Protein AF-0000000072463148 (afdb_homodimer)

Organism: Betta splendens (NCBI:txid158456)

Structure (mmCIF, N/CA/C/O backbone):
data_AF-0000000072463148-model_v1
#
loop_
_entity.id
_entity.type
_entity.pdbx_description
1 polymer 'Intraflagellar transport protein 22 homolog isoform X2'
#
loop_
_atom_site.group_PDB
_atom_site.id
_atom_site.type_symbol
_atom_site.label_atom_id
_atom_site.label_alt_id
_atom_site.label_comp_id
_atom_site.label_asym_id
_atom_site.label_entity_id
_atom_site.label_seq_id
_atom_site.pdbx_PDB_ins_code
_atom_site.Cartn_x
_atom_site.Cartn_y
_atom_site.Cartn_z
_atom_site.occupancy
_atom_site.B_iso_or_equiv
_atom_site.auth_seq_id
_atom_site.auth_comp_id
_atom_site.auth_asym_id
_atom_site.auth_atom_id
_atom_site.pdbx_PDB_model_num
ATOM 1 N N . MET A 1 1 ? 3.41 10.992 17.281 1 32.47 1 MET A N 1
ATOM 2 C CA . MET A 1 1 ? 4.082 9.969 16.484 1 32.47 1 MET A CA 1
ATOM 3 C C . MET A 1 1 ? 3.449 9.859 15.102 1 32.47 1 MET A C 1
ATOM 5 O O . MET A 1 1 ? 2.35 9.32 14.953 1 32.47 1 MET A O 1
ATOM 9 N N . LYS A 1 2 ? 3.641 10.969 14.273 1 44.31 2 LYS A N 1
ATOM 10 C CA . LYS A 1 2 ? 2.898 11.438 13.102 1 44.31 2 LYS A CA 1
ATOM 11 C C . LYS A 1 2 ? 3.205 10.578 11.875 1 44.31 2 LYS A C 1
ATOM 13 O O . LYS A 1 2 ? 4.363 10.461 11.469 1 44.31 2 LYS A O 1
ATOM 18 N N . ASP A 1 3 ? 2.484 9.273 11.57 1 53.44 3 ASP A N 1
ATOM 19 C CA . ASP A 1 3 ? 2.307 7.98 10.914 1 53.44 3 ASP A CA 1
ATOM 20 C C . ASP A 1 3 ? 2.139 8.148 9.406 1 53.44 3 ASP A C 1
ATOM 22 O O . ASP A 1 3 ? 1.856 9.242 8.93 1 53.44 3 ASP A O 1
ATOM 26 N N . SER A 1 4 ? 2.539 7.164 8.703 1 56.81 4 SER A N 1
ATOM 27 C CA . SER A 1 4 ? 2.238 7.059 7.281 1 56.81 4 SER A CA 1
ATOM 28 C C . SER A 1 4 ? 0.85 7.602 6.965 1 56.81 4 SER A C 1
ATOM 30 O O . SER A 1 4 ? -0.048 7.555 7.809 1 56.81 4 SER A O 1
ATOM 32 N N . SER A 1 5 ? 0.77 8.219 5.762 1 73.5 5 SER A N 1
ATOM 33 C CA . SER A 1 5 ? -0.485 8.891 5.434 1 73.5 5 SER A CA 1
ATOM 34 C C . SER A 1 5 ? -1.448 7.941 4.727 1 73.5 5 SER A C 1
ATOM 36 O O . SER A 1 5 ? -2.666 8.078 4.848 1 73.5 5 SER A O 1
ATOM 38 N N . GLY A 1 6 ? -0.907 6.863 4.102 1 87.81 6 GLY A N 1
ATOM 39 C CA . GLY A 1 6 ? -1.774 5.926 3.408 1 87.81 6 GLY A CA 1
ATOM 40 C C . GLY A 1 6 ? -1.072 4.641 3.02 1 87.81 6 GLY A C 1
ATOM 41 O O . GLY A 1 6 ? 0.118 4.648 2.703 1 87.81 6 GLY A O 1
ATOM 42 N N . VAL A 1 7 ? -1.853 3.459 3.037 1 88.94 7 VAL A N 1
ATOM 43 C CA . VAL A 1 7 ? -1.282 2.156 2.707 1 88.94 7 VAL A CA 1
ATOM 44 C C . VAL A 1 7 ? -2.229 1.397 1.779 1 88.94 7 VAL A C 1
ATOM 46 O O . VAL A 1 7 ? -3.438 1.357 2.014 1 88.94 7 VAL A O 1
ATOM 49 N N . VAL A 1 8 ? -1.618 0.86 0.758 1 91 8 VAL A N 1
ATOM 50 C CA . VAL A 1 8 ? -2.344 -0.023 -0.149 1 91 8 VAL A CA 1
ATOM 51 C C . VAL A 1 8 ? -1.702 -1.408 -0.145 1 91 8 VAL A C 1
ATOM 53 O O . VAL A 1 8 ? -0.481 -1.533 -0.264 1 91 8 VAL A O 1
ATOM 56 N N . ILE A 1 9 ? -2.51 -2.41 -0.012 1 89.38 9 ILE A N 1
ATOM 57 C CA . ILE A 1 9 ? -1.999 -3.777 -0.009 1 89.38 9 ILE A CA 1
ATOM 58 C C . ILE A 1 9 ? -2.711 -4.598 -1.083 1 89.38 9 ILE A C 1
ATOM 60 O O . ILE A 1 9 ? -3.941 -4.617 -1.143 1 89.38 9 ILE A O 1
ATOM 64 N N . ILE A 1 10 ? -1.974 -5.168 -1.937 1 89.56 10 ILE A N 1
ATOM 65 C CA . ILE A 1 10 ? -2.486 -6.102 -2.934 1 89.56 10 ILE A CA 1
ATOM 66 C C . ILE A 1 10 ? -2.217 -7.535 -2.484 1 89.56 10 ILE A C 1
ATOM 68 O O . ILE A 1 10 ? -1.095 -7.871 -2.102 1 89.56 10 ILE A O 1
ATOM 72 N N . PHE A 1 11 ? -3.264 -8.398 -2.494 1 85.44 11 PHE A N 1
ATOM 73 C CA . PHE A 1 11 ? -3.078 -9.766 -2.012 1 85.44 11 PHE A CA 1
ATOM 74 C C . PHE A 1 11 ? -3.951 -10.742 -2.791 1 85.44 11 PHE A C 1
ATOM 76 O O . PHE A 1 11 ? -4.836 -10.328 -3.543 1 85.44 11 PHE A O 1
ATOM 83 N N . ASN A 1 12 ? -3.619 -11.969 -2.66 1 82.44 12 ASN A N 1
ATOM 84 C CA . ASN A 1 12 ? -4.43 -13.047 -3.207 1 82.44 12 ASN A CA 1
ATOM 85 C C . ASN A 1 12 ? -5.316 -13.68 -2.139 1 82.44 12 ASN A C 1
ATOM 87 O O . ASN A 1 12 ? -4.82 -14.328 -1.217 1 82.44 12 ASN A O 1
ATOM 91 N N . PRO A 1 13 ? -6.637 -13.445 -2.242 1 83.44 13 PRO A N 1
ATOM 92 C CA . PRO A 1 13 ? -7.535 -13.938 -1.196 1 83.44 13 PRO A CA 1
ATOM 93 C C . PRO A 1 13 ? -7.586 -15.469 -1.132 1 83.44 13 PRO A C 1
ATOM 95 O O . PRO A 1 13 ? -8.086 -16.031 -0.157 1 83.44 13 PRO A O 1
ATOM 98 N N . ASP A 1 14 ? -7.109 -16.062 -2.127 1 79.94 14 ASP A N 1
ATOM 99 C CA . ASP A 1 14 ? -7.109 -17.516 -2.148 1 79.94 14 ASP A CA 1
ATOM 100 C C . ASP A 1 14 ? -5.898 -18.078 -1.406 1 79.94 14 ASP A C 1
ATOM 102 O O . ASP A 1 14 ? -5.773 -19.297 -1.242 1 79.94 14 ASP A O 1
ATOM 106 N N . VAL A 1 15 ? -5.031 -17.281 -0.994 1 79.94 15 VAL A N 1
ATOM 107 C CA . VAL A 1 15 ? -3.818 -17.688 -0.287 1 79.94 15 VAL A CA 1
ATOM 108 C C . VAL A 1 15 ? -3.936 -17.328 1.19 1 79.94 15 VAL A C 1
ATOM 110 O O . VAL A 1 15 ? -3.74 -16.156 1.565 1 79.94 15 VAL A O 1
ATOM 113 N N . PRO A 1 16 ? -4.164 -18.219 2.033 1 80.5 16 PRO A N 1
ATOM 114 C CA . PRO A 1 16 ? -4.406 -17.953 3.451 1 80.5 16 PRO A CA 1
ATOM 115 C C . PRO A 1 16 ? -3.252 -17.203 4.109 1 80.5 16 PRO A C 1
ATOM 117 O O . PRO A 1 16 ? -3.477 -16.391 5.016 1 80.5 16 PRO A O 1
ATOM 120 N N . SER A 1 17 ? -2.102 -17.453 3.691 1 79.31 17 SER A N 1
ATOM 121 C CA . SER A 1 17 ? -0.959 -16.75 4.281 1 79.31 17 SER A CA 1
ATOM 122 C C . SER A 1 17 ? -1.006 -15.266 3.99 1 79.31 17 SER A C 1
ATOM 124 O O . SER A 1 17 ? -0.524 -14.453 4.785 1 79.31 17 SER A O 1
ATOM 126 N N . HIS A 1 18 ? -1.509 -14.914 2.822 1 79.88 18 HIS A N 1
ATOM 127 C CA . HIS A 1 18 ? -1.656 -13.5 2.506 1 79.88 18 HIS A CA 1
ATOM 128 C C . HIS A 1 18 ? -2.623 -12.812 3.467 1 79.88 18 HIS A C 1
ATOM 130 O O . HIS A 1 18 ? -2.365 -11.703 3.93 1 79.88 18 HIS A O 1
ATOM 136 N N . LEU A 1 19 ? -3.668 -13.5 3.834 1 82.25 19 LEU A N 1
ATOM 137 C CA . LEU A 1 19 ? -4.664 -12.953 4.746 1 82.25 19 LEU A CA 1
ATOM 138 C C . LEU A 1 19 ? -4.074 -12.75 6.137 1 82.25 19 LEU A C 1
ATOM 140 O O . LEU A 1 19 ? -4.289 -11.703 6.758 1 82.25 19 LEU A O 1
ATOM 144 N N . LYS A 1 20 ? -3.359 -13.633 6.547 1 82.25 20 LYS A N 1
ATOM 145 C CA . LYS A 1 20 ? -2.713 -13.547 7.855 1 82.25 20 LYS A CA 1
ATOM 146 C C . LYS A 1 20 ? -1.713 -12.391 7.895 1 82.25 20 LYS A C 1
ATOM 148 O O . LYS A 1 20 ? -1.598 -11.695 8.906 1 82.25 20 LYS A O 1
ATOM 153 N N . GLU A 1 21 ? -1.023 -12.219 6.844 1 80.5 21 GLU A N 1
ATOM 154 C CA . GLU A 1 21 ? -0.026 -11.156 6.762 1 80.5 21 GLU A CA 1
ATOM 155 C C . GLU A 1 21 ? -0.679 -9.781 6.84 1 80.5 21 GLU A C 1
ATOM 157 O O . GLU A 1 21 ? -0.182 -8.891 7.527 1 80.5 21 GLU A O 1
ATOM 162 N N . ILE A 1 22 ? -1.768 -9.664 6.156 1 83.69 22 ILE A N 1
ATOM 163 C CA . ILE A 1 22 ? -2.486 -8.391 6.168 1 83.69 22 ILE A CA 1
ATOM 164 C C . ILE A 1 22 ? -2.963 -8.086 7.586 1 83.69 22 ILE A C 1
ATOM 166 O O . ILE A 1 22 ? -2.887 -6.938 8.039 1 83.69 22 ILE A O 1
ATOM 170 N N . GLU A 1 23 ? -3.414 -9.055 8.203 1 84.38 23 GLU A N 1
ATOM 171 C CA . GLU A 1 23 ? -3.855 -8.875 9.578 1 84.38 23 GLU A CA 1
ATOM 172 C C . GLU A 1 23 ? -2.711 -8.406 10.469 1 84.38 23 GLU A C 1
ATOM 174 O O . GLU A 1 23 ? -2.893 -7.508 11.297 1 84.38 23 GLU A O 1
ATOM 179 N N . THR A 1 24 ? -1.657 -9.062 10.305 1 79 24 THR A N 1
ATOM 180 C CA . THR A 1 24 ? -0.481 -8.719 11.094 1 79 24 THR A CA 1
ATOM 181 C C . THR A 1 24 ? -0.04 -7.285 10.812 1 79 24 THR A C 1
ATOM 183 O O . THR A 1 24 ? 0.212 -6.516 11.734 1 79 24 THR A O 1
ATOM 186 N N . TRP A 1 25 ? 0.003 -6.961 9.625 1 76.44 25 TRP A N 1
ATOM 187 C CA . TRP A 1 25 ? 0.424 -5.621 9.234 1 76.44 25 TRP A CA 1
ATOM 188 C C . TRP A 1 25 ? -0.566 -4.574 9.734 1 76.44 25 TRP A C 1
ATOM 190 O O . TRP A 1 25 ? -0.165 -3.516 10.227 1 76.44 25 TRP A O 1
ATOM 200 N N . HIS A 1 26 ? -1.77 -4.836 9.5 1 80.12 26 HIS A N 1
ATOM 201 C CA . HIS A 1 26 ? -2.789 -3.908 9.977 1 80.12 26 HIS A CA 1
ATOM 202 C C . HIS A 1 26 ? -2.682 -3.695 11.484 1 80.12 26 HIS A C 1
ATOM 204 O O . HIS A 1 26 ? -2.816 -2.568 11.969 1 80.12 26 HIS A O 1
ATOM 210 N N . SER A 1 27 ? -2.434 -4.75 12.195 1 77.56 27 SER A N 1
ATOM 211 C CA . SER A 1 27 ? -2.318 -4.668 13.648 1 77.56 27 SER A CA 1
ATOM 212 C C . SER A 1 27 ? -1.144 -3.789 14.062 1 77.56 27 SER A C 1
ATOM 214 O O . SER A 1 27 ? -1.22 -3.074 15.062 1 77.56 27 SER A O 1
ATOM 216 N N . MET A 1 28 ? -0.152 -3.912 13.414 1 70.44 28 MET A N 1
ATOM 217 C CA . MET A 1 28 ? 1.029 -3.104 13.703 1 70.44 28 MET A CA 1
ATOM 218 C C . MET A 1 28 ? 0.747 -1.623 13.469 1 70.44 28 MET A C 1
ATOM 220 O O . MET A 1 28 ? 1.228 -0.768 14.211 1 70.44 28 MET A O 1
ATOM 224 N N . PHE A 1 29 ? -0.105 -1.344 12.406 1 67.88 29 PHE A N 1
ATOM 225 C CA . PHE A 1 29 ? -0.441 0.045 12.109 1 67.88 29 PHE A CA 1
ATOM 226 C C . PHE A 1 29 ? -1.435 0.587 13.133 1 67.88 29 PHE A C 1
ATOM 228 O O . PHE A 1 29 ? -1.342 1.746 13.539 1 67.88 29 PHE A O 1
ATOM 235 N N . ILE A 1 30 ? -2.496 -0.145 13.43 1 66.19 30 ILE A N 1
ATOM 236 C CA . ILE A 1 30 ? -3.51 0.273 14.398 1 66.19 30 ILE A CA 1
ATOM 237 C C . ILE A 1 30 ? -2.854 0.544 15.75 1 66.19 30 ILE A C 1
ATOM 239 O O . ILE A 1 30 ? -3.189 1.52 16.422 1 66.19 30 ILE A O 1
ATOM 243 N N . SER A 1 31 ? -2.088 -0.375 16.031 1 59.53 31 SER A N 1
ATOM 244 C CA . SER A 1 31 ? -1.457 -0.222 17.328 1 59.53 31 SER A CA 1
ATOM 245 C C . SER A 1 31 ? -0.681 1.088 17.422 1 59.53 31 SER A C 1
ATOM 247 O O . SER A 1 31 ? -0.592 1.691 18.484 1 59.53 31 SER A O 1
ATOM 249 N N . SER A 1 32 ? -0.211 1.491 16.359 1 57.09 32 SER A N 1
ATOM 250 C CA . SER A 1 32 ? 0.543 2.74 16.391 1 57.09 32 SER A CA 1
ATOM 251 C C . SER A 1 32 ? -0.376 3.945 16.234 1 57.09 32 SER A C 1
ATOM 253 O O . SER A 1 32 ? 0.062 5.09 16.359 1 57.09 32 SER A O 1
ATOM 255 N N . GLN A 1 33 ? -1.778 3.691 16.391 1 54.44 33 GLN A N 1
ATOM 256 C CA . GLN A 1 33 ? -2.811 4.723 16.391 1 54.44 33 GLN A CA 1
ATOM 257 C C . GLN A 1 33 ? -2.602 5.703 15.234 1 54.44 33 GLN A C 1
ATOM 259 O O . GLN A 1 33 ? -3.062 6.844 15.289 1 54.44 33 GLN A O 1
ATOM 264 N N . SER A 1 34 ? -1.976 5.227 14.062 1 64.19 34 SER A N 1
ATOM 265 C CA . SER A 1 34 ? -1.51 6.258 13.141 1 64.19 34 SER A CA 1
ATOM 266 C C . SER A 1 34 ? -2.445 6.398 11.945 1 64.19 34 SER A C 1
ATOM 268 O O . SER A 1 34 ? -2.744 7.512 11.516 1 64.19 34 SER A O 1
ATOM 270 N N . LEU A 1 35 ? -3.164 5.355 11.469 1 76.44 35 LEU A N 1
ATOM 271 C CA . LEU A 1 35 ? -3.912 5.477 10.219 1 76.44 35 LEU A CA 1
ATOM 272 C C . LEU A 1 35 ? -5.395 5.199 10.445 1 76.44 35 LEU A C 1
ATOM 274 O O . LEU A 1 35 ? -5.754 4.312 11.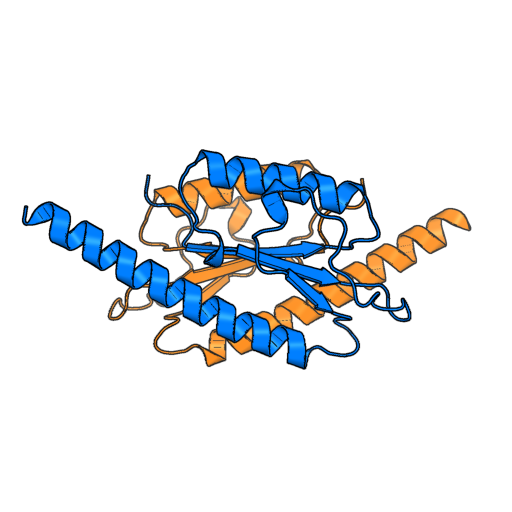227 1 76.44 35 LEU A O 1
ATOM 278 N N . GLN A 1 36 ? -6.203 6.055 9.953 1 83.19 36 GLN A N 1
ATOM 279 C CA . GLN A 1 36 ? -7.645 5.828 9.938 1 83.19 36 GLN A CA 1
ATOM 280 C C . GLN A 1 36 ? -8.023 4.773 8.898 1 83.19 36 GLN A C 1
ATOM 282 O O . GLN A 1 36 ? -7.207 4.414 8.047 1 83.19 36 GLN A O 1
ATOM 287 N N . ASP A 1 37 ? -9.258 4.207 9.016 1 85.62 37 ASP A N 1
ATOM 288 C CA . ASP A 1 37 ? -9.742 3.16 8.117 1 85.62 37 ASP A CA 1
ATOM 289 C C . ASP A 1 37 ? -9.641 3.602 6.66 1 85.62 37 ASP A C 1
ATOM 291 O O . ASP A 1 37 ? -9.344 2.791 5.777 1 85.62 37 ASP A O 1
ATOM 295 N N . ASN A 1 38 ? -9.883 4.883 6.453 1 87.81 38 ASN A N 1
ATOM 296 C CA . ASN A 1 38 ? -9.906 5.371 5.078 1 87.81 38 ASN A CA 1
ATOM 297 C C . ASN A 1 38 ? -8.492 5.637 4.562 1 87.81 38 ASN A C 1
ATOM 299 O O . ASN A 1 38 ? -8.32 6.082 3.426 1 87.81 38 ASN A O 1
ATOM 303 N N . GLN A 1 39 ? -7.594 5.402 5.344 1 88.56 39 GLN A N 1
ATOM 304 C CA . GLN A 1 39 ? -6.207 5.566 4.934 1 88.56 39 GLN A CA 1
ATOM 305 C C . GLN A 1 39 ? -5.602 4.238 4.488 1 88.56 39 GLN A C 1
ATOM 307 O O . GLN A 1 39 ? -4.449 4.191 4.043 1 88.56 39 GLN A O 1
ATOM 312 N N . TYR A 1 40 ? -6.426 3.209 4.535 1 89.12 40 TYR A N 1
ATOM 313 C CA . TYR A 1 40 ? -6.059 1.899 4.004 1 89.12 40 TYR A CA 1
ATOM 314 C C . TYR A 1 40 ? -6.852 1.578 2.746 1 89.12 40 TYR A C 1
ATOM 316 O O . TYR A 1 40 ? -7.988 2.037 2.586 1 89.12 40 TYR A O 1
ATOM 324 N N . LEU A 1 41 ? -6.211 0.751 1.848 1 92.5 41 LEU A N 1
ATOM 325 C CA . LEU A 1 41 ? -6.91 0.166 0.709 1 92.5 41 LEU A CA 1
ATOM 326 C C . LEU A 1 41 ? -6.406 -1.247 0.432 1 92.5 41 LEU A C 1
ATOM 328 O O . LEU A 1 41 ? -5.219 -1.45 0.179 1 92.5 41 LEU A O 1
ATOM 332 N N . LEU A 1 42 ? -7.352 -2.207 0.527 1 92.06 42 LEU A N 1
ATOM 333 C CA . LEU A 1 42 ? -7.016 -3.594 0.221 1 92.06 42 LEU A CA 1
ATOM 334 C C . LEU A 1 42 ? -7.484 -3.971 -1.18 1 92.06 42 LEU A C 1
ATOM 336 O O . LEU A 1 42 ? -8.656 -3.773 -1.52 1 92.06 42 LEU A O 1
ATOM 340 N N . ILE A 1 43 ? -6.582 -4.465 -1.947 1 90.81 43 ILE A N 1
ATOM 341 C CA . ILE A 1 43 ? -6.902 -4.91 -3.299 1 90.81 43 ILE A CA 1
ATOM 342 C C . ILE A 1 43 ? -6.742 -6.426 -3.395 1 90.81 43 ILE A C 1
ATOM 344 O O . ILE A 1 43 ? -5.621 -6.941 -3.363 1 90.81 43 ILE A O 1
ATOM 348 N N . ALA A 1 44 ? -7.871 -7.086 -3.5 1 88.69 44 ALA A N 1
ATOM 349 C CA . ALA A 1 44 ? -7.867 -8.539 -3.639 1 88.69 44 ALA A CA 1
ATOM 350 C C . ALA A 1 44 ? -7.773 -8.953 -5.105 1 88.69 44 ALA A C 1
ATOM 352 O O . ALA A 1 44 ? -8.719 -8.766 -5.871 1 88.69 44 ALA A O 1
ATOM 353 N N . HIS A 1 45 ? -6.676 -9.391 -5.445 1 82.5 45 HIS A N 1
ATOM 354 C CA . HIS A 1 45 ? -6.453 -9.82 -6.824 1 82.5 45 HIS A CA 1
ATOM 355 C C . HIS A 1 45 ? -6.652 -11.328 -6.969 1 82.5 45 HIS A C 1
ATOM 357 O O . HIS A 1 45 ? -5.965 -12.109 -6.312 1 82.5 45 HIS A O 1
ATOM 363 N N . HIS A 1 46 ? -7.512 -11.703 -7.848 1 75 46 HIS A N 1
ATOM 364 C CA . HIS A 1 46 ? -7.824 -13.102 -8.148 1 75 46 HIS A CA 1
ATOM 365 C C . HIS A 1 46 ? -7.086 -13.578 -9.391 1 75 46 HIS A C 1
ATOM 367 O O . HIS A 1 46 ? -6.766 -12.773 -10.273 1 75 46 HIS A O 1
ATOM 373 N N . LYS A 1 47 ? -6.777 -14.898 -9.398 1 69.06 47 LYS A N 1
ATOM 374 C CA . LYS A 1 47 ? -6.199 -15.5 -10.602 1 69.06 47 LYS A CA 1
ATOM 375 C C . LYS A 1 47 ? -7.078 -15.25 -11.82 1 69.06 47 LYS A C 1
ATOM 377 O O . LYS A 1 47 ? -8.305 -15.188 -11.711 1 69.06 47 LYS A O 1
ATOM 382 N N . PRO A 1 48 ? -6.211 -15 -12.828 1 62.75 48 PRO A N 1
ATOM 383 C CA . PRO A 1 48 ? -7.004 -14.898 -14.055 1 62.75 48 PRO A CA 1
ATOM 384 C C . PRO A 1 48 ? -7.934 -16.094 -14.258 1 62.75 48 PRO A C 1
ATOM 386 O O . PRO A 1 48 ? -7.52 -17.234 -14.055 1 62.75 48 PRO A O 1
ATOM 389 N N . GLY A 1 49 ? -9.164 -15.758 -14.547 1 62.34 49 GLY A N 1
ATOM 390 C CA . GLY A 1 49 ? -10.102 -16.844 -14.773 1 62.34 49 GLY A CA 1
ATOM 391 C C . GLY A 1 49 ? -10.867 -17.25 -13.523 1 62.34 49 GLY A C 1
ATOM 392 O O . GLY A 1 49 ? -11.82 -18.031 -13.594 1 62.34 49 GLY A O 1
ATOM 393 N N . SER A 1 50 ? -10.188 -16.875 -12.453 1 62.66 50 SER A N 1
ATOM 394 C CA . SER A 1 50 ? -10.93 -17.188 -11.234 1 62.66 50 SER A CA 1
ATOM 395 C C . SER A 1 50 ? -12.156 -16.297 -11.086 1 62.66 50 SER A C 1
ATOM 397 O O . SER A 1 50 ? -12.18 -15.172 -11.586 1 62.66 50 SER A O 1
ATOM 399 N N . GLU A 1 51 ? -13.203 -16.938 -10.797 1 57.84 51 GLU A N 1
ATOM 400 C CA . GLU A 1 51 ? -14.43 -16.188 -10.586 1 57.84 51 GLU A CA 1
ATOM 401 C C . GLU A 1 51 ? -14.289 -15.227 -9.406 1 57.84 51 GLU A C 1
ATOM 403 O O . GLU A 1 51 ? -13.812 -15.617 -8.336 1 57.84 51 GLU A O 1
ATOM 408 N N . VAL A 1 52 ? -14.195 -13.984 -9.773 1 60.28 52 VAL A N 1
ATOM 409 C CA . VAL A 1 52 ? -14.305 -13.031 -8.68 1 60.28 52 VAL A CA 1
ATOM 410 C C . VAL A 1 52 ? -15.594 -13.281 -7.902 1 60.28 52 VAL A C 1
ATOM 412 O O . VAL A 1 52 ? -16.672 -13.344 -8.492 1 60.28 52 VAL A O 1
ATOM 415 N N . GLU A 1 53 ? -15.43 -13.945 -6.879 1 60.12 53 GLU A N 1
ATOM 416 C CA . GLU A 1 53 ? -16.641 -14.188 -6.098 1 60.12 53 GLU A CA 1
ATOM 417 C C . GLU A 1 53 ? -17.234 -12.883 -5.582 1 60.12 53 GLU A C 1
ATOM 419 O O . GLU A 1 53 ? -16.5 -11.945 -5.254 1 60.12 53 GLU A O 1
ATOM 424 N N . ASP A 1 54 ? -18.406 -12.516 -5.922 1 62.72 54 ASP A N 1
ATOM 425 C CA . ASP A 1 54 ? -19.172 -11.32 -5.566 1 62.72 54 ASP A CA 1
ATOM 426 C C . ASP A 1 54 ? -19 -10.977 -4.09 1 62.72 54 ASP A C 1
ATOM 428 O O . ASP A 1 54 ? -19.297 -9.859 -3.67 1 62.72 54 ASP A O 1
ATOM 432 N N . GLY A 1 55 ? -18.141 -11.75 -3.447 1 66.31 55 GLY A N 1
ATOM 433 C CA . GLY A 1 55 ? -18.109 -11.445 -2.025 1 66.31 55 GLY A CA 1
ATOM 434 C C . GLY A 1 55 ? -16.766 -10.945 -1.55 1 66.31 55 GLY A C 1
ATOM 435 O O . GLY A 1 55 ? -15.781 -10.992 -2.293 1 66.31 55 GLY A O 1
ATOM 436 N N . ARG A 1 56 ? -16.891 -10.203 -0.463 1 75.88 56 ARG A N 1
ATOM 437 C CA . ARG A 1 56 ? -15.695 -9.727 0.23 1 75.88 56 ARG A CA 1
ATOM 438 C C . ARG A 1 56 ? -14.789 -10.891 0.618 1 75.88 56 ARG A C 1
ATOM 440 O O . ARG A 1 56 ? -15.266 -11.977 0.933 1 75.88 56 ARG A O 1
ATOM 447 N N . PRO A 1 57 ? -13.547 -10.766 0.345 1 80.31 57 PRO A N 1
ATOM 448 C CA . PRO A 1 57 ? -12.602 -11.781 0.814 1 80.31 57 PRO A CA 1
ATOM 449 C C . PRO A 1 57 ? -12.758 -12.094 2.303 1 80.31 57 PRO A C 1
ATOM 451 O O . PRO A 1 57 ? -13.289 -11.266 3.053 1 80.31 57 PRO A O 1
ATOM 454 N N . PRO A 1 58 ? -12.508 -13.25 2.602 1 80.75 58 PRO A N 1
ATOM 455 C CA . PRO A 1 58 ? -12.625 -13.648 4.004 1 80.75 58 PRO A CA 1
ATOM 456 C C . PRO A 1 58 ? -11.609 -12.961 4.906 1 80.75 58 PRO A C 1
ATOM 458 O O . PRO A 1 58 ? -10.688 -13.609 5.41 1 80.75 58 PRO A O 1
ATOM 461 N N . LEU A 1 59 ? -11.789 -11.781 5.176 1 82.62 59 LEU A N 1
ATOM 462 C CA . LEU A 1 59 ? -10.891 -11.016 6.027 1 82.62 59 LEU A CA 1
ATOM 463 C C . LEU A 1 59 ? -11.297 -11.133 7.492 1 82.62 59 LEU A C 1
ATOM 465 O O . LEU A 1 59 ? -12.461 -11.398 7.797 1 82.62 59 LEU A O 1
ATOM 469 N N . ALA A 1 60 ? -10.289 -11.039 8.328 1 86.31 60 ALA A N 1
ATOM 470 C CA . ALA A 1 60 ? -10.578 -10.977 9.758 1 86.31 60 ALA A CA 1
ATOM 471 C C . ALA A 1 60 ? -11.555 -9.852 10.07 1 86.31 60 ALA A C 1
ATOM 473 O O . ALA A 1 60 ? -11.617 -8.859 9.344 1 86.31 60 ALA A O 1
ATOM 474 N N . SER A 1 61 ? -12.227 -9.977 11.164 1 84 61 SER A N 1
ATOM 475 C CA . SER A 1 61 ? -13.297 -9.07 11.539 1 84 61 SER A CA 1
ATOM 476 C C . SER A 1 61 ? -12.797 -7.633 11.641 1 84 61 SER A C 1
ATOM 478 O O . SER A 1 61 ? -13.469 -6.699 11.188 1 84 61 SER A O 1
ATOM 480 N N . HIS A 1 62 ? -11.586 -7.484 12.133 1 82.38 62 HIS A N 1
ATOM 481 C CA . HIS A 1 62 ? -11.062 -6.141 12.359 1 82.38 62 HIS A CA 1
ATOM 482 C C . HIS A 1 62 ? -10.656 -5.48 11.047 1 82.38 62 HIS A C 1
ATOM 484 O O . HIS A 1 62 ? -10.492 -4.262 10.984 1 82.38 62 HIS A O 1
ATOM 490 N N . LEU A 1 63 ? -10.562 -6.293 9.953 1 87.56 63 LEU A N 1
ATOM 491 C CA . LEU A 1 63 ? -10.211 -5.766 8.641 1 87.56 63 LEU A CA 1
ATOM 492 C C . LEU A 1 63 ? -11.461 -5.496 7.812 1 87.56 63 LEU A C 1
ATOM 494 O O . LEU A 1 63 ? -11.383 -4.898 6.738 1 87.56 63 LEU A O 1
ATOM 498 N N . SER A 1 64 ? -12.516 -5.926 8.367 1 85.94 64 SER A N 1
ATOM 499 C CA . SER A 1 64 ? -13.758 -5.855 7.605 1 85.94 64 SER A CA 1
ATOM 500 C C . SER A 1 64 ? -14.188 -4.41 7.371 1 85.94 64 SER A C 1
ATOM 502 O O . SER A 1 64 ? -15 -4.137 6.488 1 85.94 64 SER A O 1
ATOM 504 N N . ARG A 1 65 ? -13.68 -3.504 8.164 1 87.12 65 ARG A N 1
ATOM 505 C CA . ARG A 1 65 ? -14.078 -2.105 8.047 1 87.12 65 ARG A CA 1
ATOM 506 C C . ARG A 1 65 ? -13.211 -1.378 7.02 1 87.12 65 ARG A C 1
ATOM 508 O O . ARG A 1 65 ? -13.516 -0.25 6.629 1 87.12 65 ARG A O 1
ATOM 515 N N . LEU A 1 66 ? -12.203 -1.996 6.531 1 90.12 66 LEU A N 1
ATOM 516 C CA . LEU A 1 66 ? -11.289 -1.356 5.594 1 90.12 66 LEU A CA 1
ATOM 517 C C . LEU A 1 66 ? -11.828 -1.427 4.168 1 90.12 66 LEU A C 1
ATOM 519 O O . LEU A 1 66 ? -12.516 -2.389 3.807 1 90.12 66 LEU A O 1
ATOM 523 N N . PRO A 1 67 ? -11.578 -0.387 3.436 1 92.12 67 PRO A N 1
ATOM 524 C CA . PRO A 1 67 ? -11.953 -0.455 2.021 1 92.12 67 PRO A CA 1
ATOM 525 C C . PRO A 1 67 ? -11.273 -1.604 1.283 1 92.12 67 PRO A C 1
ATOM 527 O O . PRO A 1 67 ? -10.055 -1.762 1.37 1 92.12 67 PRO A O 1
ATOM 530 N N . VAL A 1 68 ? -12.086 -2.406 0.589 1 90.44 68 VAL A N 1
ATOM 531 C CA . VAL A 1 68 ? -11.562 -3.553 -0.152 1 90.44 68 VAL A CA 1
ATOM 532 C C . VAL A 1 68 ? -12.117 -3.541 -1.575 1 90.44 68 VAL A C 1
ATOM 534 O O . VAL A 1 68 ? -13.305 -3.273 -1.785 1 90.44 68 VAL A O 1
ATOM 537 N N . ILE A 1 69 ? -11.234 -3.688 -2.422 1 89 69 ILE A N 1
ATOM 538 C CA . ILE A 1 69 ? -11.641 -3.84 -3.814 1 89 69 ILE A CA 1
ATOM 539 C C . ILE A 1 69 ? -11.258 -5.23 -4.316 1 89 69 ILE A C 1
ATOM 541 O O . ILE A 1 69 ? -10.133 -5.684 -4.105 1 89 69 ILE A O 1
ATOM 545 N N . GLN A 1 70 ? -12.281 -5.965 -4.824 1 83.75 70 GLN A N 1
ATOM 546 C CA . GLN A 1 70 ? -12.023 -7.25 -5.461 1 83.75 70 GLN A CA 1
ATOM 547 C C . GLN A 1 70 ? -11.828 -7.086 -6.965 1 83.75 70 GLN A C 1
ATOM 549 O O . GLN A 1 70 ? -12.688 -6.531 -7.652 1 83.75 70 GLN A O 1
ATOM 554 N N . SER A 1 71 ? -10.695 -7.391 -7.449 1 74.38 71 SER A N 1
ATOM 555 C CA . SER A 1 71 ? -10.484 -7.133 -8.867 1 74.38 71 SER A CA 1
ATOM 556 C C . SER A 1 71 ? -9.539 -8.156 -9.484 1 74.38 71 SER A C 1
ATOM 558 O O . SER A 1 71 ? -8.703 -8.742 -8.781 1 74.38 71 SER A O 1
ATOM 560 N N . ASN A 1 72 ? -9.992 -8.555 -10.727 1 75 72 ASN A N 1
ATOM 561 C CA . ASN A 1 72 ? -8.992 -9.18 -11.586 1 75 72 ASN A CA 1
ATOM 562 C C . ASN A 1 72 ? -8.156 -8.141 -12.32 1 75 72 ASN A C 1
ATOM 564 O O . ASN A 1 72 ? -8.617 -7.547 -13.297 1 75 72 ASN A O 1
ATOM 568 N N . LEU A 1 73 ? -7.039 -7.926 -11.758 1 73.06 73 LEU A N 1
ATOM 569 C CA . LEU A 1 73 ? -6.184 -6.848 -12.242 1 73.06 73 LEU A CA 1
ATOM 570 C C . LEU A 1 73 ? -5.902 -7.008 -13.734 1 73.06 73 LEU A C 1
ATOM 572 O O . LEU A 1 73 ? -5.656 -6.023 -14.43 1 73.06 73 LEU A O 1
ATOM 576 N N . GLU A 1 74 ? -6.043 -8.164 -14.172 1 73.5 74 GLU A N 1
ATOM 577 C CA . GLU A 1 74 ? -5.773 -8.406 -15.586 1 73.5 74 GLU A CA 1
ATOM 578 C C . GLU A 1 74 ? -6.969 -8.016 -16.453 1 73.5 74 GLU A C 1
ATOM 580 O O . GLU A 1 74 ? -6.801 -7.613 -17.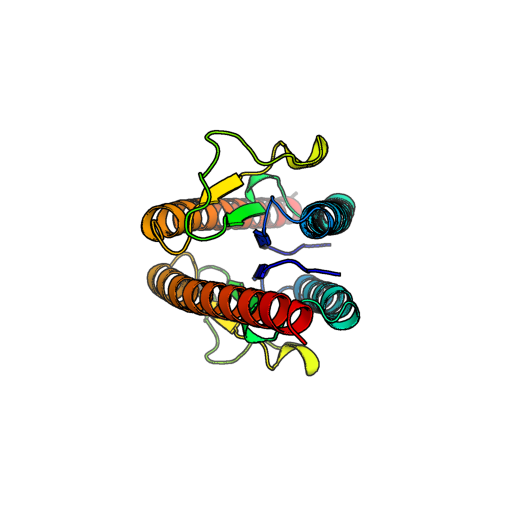609 1 73.5 74 GLU A O 1
ATOM 585 N N . GLU A 1 75 ? -8.062 -8.102 -15.844 1 72.56 75 GLU A N 1
ATOM 586 C CA . GLU A 1 75 ? -9.266 -7.93 -16.656 1 72.56 75 GLU A CA 1
ATOM 587 C C . GLU A 1 75 ? -9.875 -6.543 -16.453 1 72.56 75 GLU A C 1
ATOM 589 O O . GLU A 1 75 ? -10.469 -5.98 -17.375 1 72.56 75 GLU A O 1
ATOM 594 N N . GLU A 1 76 ? -9.812 -6.051 -15.273 1 73.06 76 GLU A N 1
ATOM 595 C CA . GLU A 1 76 ? -10.5 -4.797 -14.984 1 73.06 76 GLU A CA 1
ATOM 596 C C . GLU A 1 76 ? -9.602 -3.832 -14.219 1 73.06 76 GLU A C 1
ATOM 598 O O . GLU A 1 76 ? -9.938 -3.398 -13.117 1 73.06 76 GLU A O 1
ATOM 603 N N . PRO A 1 77 ? -8.633 -3.35 -14.914 1 74.44 77 PRO A N 1
ATOM 604 C CA . PRO A 1 77 ? -7.676 -2.465 -14.242 1 74.44 77 PRO A CA 1
ATOM 605 C C . PRO A 1 77 ? -8.258 -1.084 -13.945 1 74.44 77 PRO A C 1
ATOM 607 O O . PRO A 1 77 ? -7.816 -0.412 -13.016 1 74.44 77 PRO A O 1
ATOM 610 N N . GLU A 1 78 ? -9.328 -0.764 -14.789 1 79.62 78 GLU A N 1
ATOM 611 C CA . GLU A 1 78 ? -9.898 0.57 -14.633 1 79.62 78 GLU A CA 1
ATOM 612 C C . GLU A 1 78 ? -10.586 0.716 -13.281 1 79.62 78 GLU A C 1
A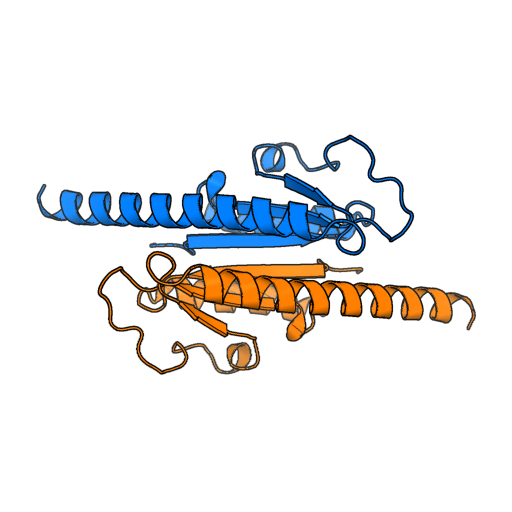TOM 614 O O . GLU A 1 78 ? -10.531 1.781 -12.664 1 79.62 78 GLU A O 1
ATOM 619 N N . ASP A 1 79 ? -11.273 -0.344 -12.898 1 84.88 79 ASP A N 1
ATOM 620 C CA . ASP A 1 79 ? -11.961 -0.309 -11.609 1 84.88 79 ASP A CA 1
ATOM 621 C C . ASP A 1 79 ? -10.961 -0.112 -10.469 1 84.88 79 ASP A C 1
ATOM 623 O O . ASP A 1 79 ? -11.227 0.642 -9.531 1 84.88 79 ASP A O 1
ATOM 627 N N . VAL A 1 80 ? -9.883 -0.658 -10.609 1 87.81 80 VAL A N 1
ATOM 628 C CA . VAL A 1 80 ? -8.844 -0.559 -9.586 1 87.81 80 VAL A CA 1
ATOM 629 C C . VAL A 1 80 ? -8.234 0.842 -9.602 1 87.81 80 VAL A C 1
ATOM 631 O O . VAL A 1 80 ? -7.984 1.427 -8.547 1 87.81 80 VAL A O 1
ATOM 634 N N . ARG A 1 81 ? -8.102 1.343 -10.82 1 85.31 81 ARG A N 1
ATOM 635 C CA . ARG A 1 81 ? -7.57 2.695 -10.953 1 85.31 81 ARG A CA 1
ATOM 636 C C . ARG A 1 81 ? -8.5 3.715 -10.305 1 85.31 81 ARG A C 1
ATOM 638 O O . ARG A 1 81 ? -8.047 4.621 -9.609 1 85.31 81 ARG A O 1
ATOM 645 N N . ARG A 1 82 ? -9.734 3.561 -10.539 1 87.81 82 ARG A N 1
ATOM 646 C CA . ARG A 1 82 ? -10.719 4.48 -9.984 1 87.81 82 ARG A CA 1
ATOM 647 C C . ARG A 1 82 ? -10.758 4.402 -8.461 1 87.81 82 ARG A C 1
ATOM 649 O O . ARG A 1 82 ? -10.836 5.426 -7.785 1 87.81 82 ARG A O 1
ATOM 656 N N . ALA A 1 83 ? -10.781 3.229 -7.965 1 89.81 83 ALA A N 1
ATOM 657 C CA . ALA A 1 83 ? -10.781 3.031 -6.52 1 89.81 83 ALA A CA 1
ATOM 658 C C . ALA A 1 83 ? -9.539 3.658 -5.883 1 89.81 83 ALA A C 1
ATOM 660 O O . ALA A 1 83 ? -9.617 4.238 -4.797 1 89.81 83 ALA A O 1
ATOM 661 N N . PHE A 1 84 ? -8.508 3.566 -6.617 1 90.69 84 PHE A N 1
ATOM 662 C CA . PHE A 1 84 ? -7.262 4.137 -6.105 1 90.69 84 PHE A CA 1
ATOM 663 C C . PHE A 1 84 ? -7.336 5.656 -6.074 1 90.69 84 PHE A C 1
ATOM 665 O O . PHE A 1 84 ? -6.898 6.285 -5.109 1 90.69 84 PHE A O 1
ATOM 672 N N . CYS A 1 85 ? -7.891 6.23 -7.07 1 89 85 CYS A N 1
ATOM 673 C CA . CYS A 1 85 ? -8.039 7.684 -7.113 1 89 85 CYS A CA 1
ATOM 674 C C . CYS A 1 85 ? -8.898 8.18 -5.953 1 89 85 CYS A C 1
ATOM 676 O O . CYS A 1 85 ? -8.578 9.188 -5.324 1 89 85 CYS A O 1
ATOM 678 N N . ARG A 1 86 ? -9.938 7.477 -5.809 1 92.19 86 ARG A N 1
ATOM 679 C CA . ARG A 1 86 ? -10.797 7.82 -4.688 1 92.19 86 ARG A CA 1
ATOM 680 C C . ARG A 1 86 ? -10.047 7.707 -3.363 1 92.19 86 ARG A C 1
ATOM 682 O O . ARG A 1 86 ? -10.141 8.594 -2.512 1 92.19 86 ARG A O 1
ATOM 689 N N . TYR A 1 87 ? -9.367 6.648 -3.236 1 92.25 87 TYR A N 1
ATOM 690 C CA . TYR A 1 87 ? -8.562 6.414 -2.041 1 92.25 87 TYR A CA 1
ATOM 691 C C . TYR A 1 87 ? -7.551 7.531 -1.836 1 92.25 87 TYR A C 1
ATOM 693 O O . TYR A 1 87 ? -7.387 8.031 -0.721 1 92.25 87 TYR A O 1
ATOM 701 N N . LEU A 1 88 ? -6.891 7.922 -2.902 1 90 88 LEU A N 1
ATOM 702 C CA . LEU A 1 88 ? -5.91 9 -2.82 1 90 88 LEU A CA 1
ATOM 703 C C . LEU A 1 88 ? -6.566 10.289 -2.328 1 90 88 LEU A C 1
ATOM 705 O O . LEU A 1 88 ? -5.996 11 -1.498 1 90 88 LEU A O 1
ATOM 709 N N . GLY A 1 89 ? -7.691 10.531 -2.881 1 88.56 89 GLY A N 1
ATOM 710 C CA . GLY A 1 89 ? -8.438 11.695 -2.428 1 88.56 89 GLY A CA 1
ATOM 711 C C . GLY A 1 89 ? -8.719 11.68 -0.937 1 88.56 89 GLY A C 1
ATOM 712 O O . GLY A 1 89 ? -8.562 12.703 -0.262 1 88.56 89 GLY A O 1
ATOM 713 N N . ASN A 1 90 ? -9.094 10.555 -0.467 1 90.12 90 ASN A N 1
ATOM 714 C CA . ASN A 1 90 ? -9.359 10.414 0.96 1 90.12 90 ASN A CA 1
ATOM 715 C C . ASN A 1 90 ? -8.102 10.656 1.79 1 90.12 90 ASN A C 1
ATOM 717 O O . ASN A 1 90 ? -8.156 11.32 2.824 1 90.12 90 ASN A O 1
ATOM 721 N N . VAL A 1 91 ? -7.086 10.133 1.357 1 89.19 91 VAL A N 1
ATOM 722 C CA . VAL A 1 91 ? -5.82 10.25 2.076 1 89.19 91 VAL A CA 1
ATOM 723 C C . VAL A 1 91 ? -5.387 11.711 2.123 1 89.19 91 VAL A C 1
ATOM 725 O O . VAL A 1 91 ? -4.996 12.219 3.18 1 89.19 91 VAL A O 1
ATOM 728 N N . VAL A 1 92 ? -5.504 12.32 1.049 1 86.56 92 VAL A N 1
ATOM 729 C CA . VAL A 1 92 ? -5.117 13.727 0.972 1 86.56 92 VAL A CA 1
ATOM 730 C C . VAL A 1 92 ? -5.984 14.555 1.914 1 86.56 92 VAL A C 1
ATOM 732 O O . VAL A 1 92 ? -5.484 15.438 2.621 1 86.56 92 VAL A O 1
ATOM 735 N N . ASN A 1 93 ? -7.203 14.281 1.872 1 88 93 ASN A N 1
ATOM 736 C CA . ASN A 1 93 ? -8.125 14.992 2.756 1 88 93 ASN A CA 1
ATOM 737 C C . ASN A 1 93 ? -7.785 14.75 4.223 1 88 93 ASN A C 1
ATOM 739 O O . ASN A 1 93 ? -7.77 15.695 5.02 1 88 93 ASN A O 1
ATOM 743 N N . THR A 1 94 ? -7.547 13.57 4.531 1 86.31 94 THR A N 1
ATOM 744 C CA . THR A 1 94 ? -7.207 13.219 5.902 1 86.31 94 THR A CA 1
ATOM 745 C C . THR A 1 94 ? -5.91 13.898 6.332 1 86.31 94 THR A C 1
ATOM 747 O O . THR A 1 94 ? -5.805 14.398 7.453 1 86.31 94 THR A O 1
ATOM 750 N N . MET A 1 95 ? -4.969 13.914 5.496 1 81.56 95 MET A N 1
ATOM 751 C CA . MET A 1 95 ? -3.695 14.57 5.789 1 81.56 95 MET A CA 1
ATOM 752 C C . MET A 1 95 ? -3.896 16.062 6.031 1 81.56 95 MET A C 1
ATOM 754 O O . MET A 1 95 ? -3.281 16.641 6.93 1 81.56 95 MET A O 1
ATOM 758 N N . SER A 1 96 ? -4.676 16.625 5.191 1 83.44 96 SER A N 1
ATOM 759 C CA . SER A 1 96 ? -4.984 18.047 5.355 1 83.44 96 SER A CA 1
ATOM 760 C C . SER A 1 96 ? -5.656 18.312 6.699 1 83.44 96 SER A C 1
ATOM 762 O O . SER A 1 96 ? -5.328 19.281 7.383 1 83.44 96 SER A O 1
ATOM 764 N N . GLU A 1 97 ? -6.57 17.469 7.008 1 84.38 97 GLU A N 1
ATOM 765 C CA . GLU A 1 97 ? -7.273 17.609 8.281 1 84.38 97 GLU A CA 1
ATOM 766 C C . GLU A 1 97 ? -6.312 17.453 9.461 1 84.38 97 GLU A C 1
ATOM 768 O O . GLU A 1 97 ? -6.414 18.188 10.445 1 84.38 97 GLU A O 1
ATOM 773 N N . ASN A 1 98 ? -5.484 16.484 9.359 1 79.81 98 ASN A N 1
ATOM 774 C CA . ASN A 1 98 ? -4.496 16.266 10.406 1 79.81 98 ASN A CA 1
ATOM 775 C C . ASN A 1 98 ? -3.588 17.484 10.586 1 79.81 98 ASN A C 1
ATOM 777 O O . ASN A 1 98 ? -3.262 17.859 11.711 1 79.81 98 ASN A O 1
ATOM 781 N N . ARG A 1 99 ? -3.168 18 9.531 1 78.31 99 ARG A N 1
ATOM 782 C CA . ARG A 1 99 ? -2.328 19.188 9.578 1 78.31 99 ARG A CA 1
ATOM 783 C C . ARG A 1 99 ? -3.064 20.344 10.242 1 78.31 99 ARG A C 1
ATOM 785 O O . ARG A 1 99 ? -2.488 21.062 11.062 1 78.31 99 ARG A O 1
ATOM 792 N N . GLU A 1 100 ? -4.238 20.578 9.781 1 82.88 100 GLU A N 1
ATOM 793 C CA . GLU A 1 100 ? -5.047 21.656 10.359 1 82.88 100 GLU A CA 1
ATOM 794 C C . GLU A 1 100 ? -5.207 21.469 11.867 1 82.88 100 GLU A C 1
ATOM 796 O O . GLU A 1 100 ? -5.102 22.438 12.625 1 82.88 100 GLU A O 1
ATOM 801 N N . ARG A 1 101 ? -5.43 20.328 12.328 1 81.88 101 ARG A N 1
ATOM 802 C CA . ARG A 1 101 ? -5.586 20.047 13.75 1 81.88 101 ARG A CA 1
ATOM 803 C C . ARG A 1 101 ? -4.289 20.312 14.508 1 81.88 101 ARG A C 1
ATOM 805 O O . ARG A 1 101 ? -4.316 20.859 15.617 1 81.88 101 ARG A O 1
ATOM 812 N N . GLU A 1 102 ? -3.236 19.812 13.953 1 76.56 102 GLU A N 1
ATOM 813 C CA . GLU A 1 102 ? -1.934 20.062 14.57 1 76.56 102 GLU A CA 1
ATOM 814 C C . GLU A 1 102 ? -1.65 21.562 14.68 1 76.56 102 GLU A C 1
ATOM 816 O O . GLU A 1 102 ? -1.13 22.016 15.695 1 76.56 102 GLU A O 1
ATOM 821 N N . GLU A 1 103 ? -1.897 22.281 13.633 1 80.75 103 GLU A N 1
ATOM 822 C CA . GLU A 1 103 ? -1.69 23.719 13.641 1 80.75 103 GLU A CA 1
ATOM 823 C C . GLU A 1 103 ? -2.588 24.406 14.664 1 80.75 103 GLU A C 1
ATOM 825 O O . GLU A 1 103 ? -2.172 25.359 15.328 1 80.75 103 GLU A O 1
ATOM 830 N N . MET A 1 104 ? -3.779 24.031 14.828 1 83.12 104 MET A N 1
ATOM 831 C CA . MET A 1 104 ? -4.742 24.578 15.773 1 83.12 104 MET A CA 1
ATOM 832 C C . MET A 1 104 ? -4.324 24.281 17.203 1 83.12 104 MET A C 1
ATOM 834 O O . MET A 1 104 ? -4.602 25.078 18.109 1 83.12 104 MET A O 1
ATOM 838 N N . SER A 1 105 ? -3.752 23.125 17.391 1 79.5 105 SER A N 1
ATOM 839 C CA . SER A 1 105 ? -3.348 22.719 18.734 1 79.5 105 SER A CA 1
ATOM 840 C C . SER A 1 105 ? -2.24 23.625 19.281 1 79.5 105 SER A C 1
ATOM 842 O O . SER A 1 105 ? -2.025 23.703 20.484 1 79.5 105 SER A O 1
ATOM 844 N N . ILE A 1 106 ? -1.48 24.203 18.453 1 73.75 106 ILE A N 1
ATOM 845 C CA . ILE A 1 106 ? -0.404 25.109 18.844 1 73.75 106 ILE A CA 1
ATOM 846 C C . ILE A 1 106 ? -0.992 26.422 19.344 1 73.75 106 ILE A C 1
ATOM 848 O O . ILE A 1 106 ? -0.4 27.094 20.203 1 73.75 106 ILE A O 1
ATOM 852 N N . ILE A 1 107 ? -2.156 26.812 18.688 1 80 107 ILE A N 1
ATOM 853 C CA . ILE A 1 107 ? -2.764 28.078 19.047 1 80 107 ILE A CA 1
ATOM 854 C C . ILE A 1 107 ? -3.5 27.938 20.375 1 80 107 ILE A C 1
ATOM 856 O O . ILE A 1 107 ? -3.531 28.875 21.188 1 80 107 ILE A O 1
ATOM 860 N N . THR A 1 108 ? -3.795 26.781 20.641 1 63.53 108 THR A N 1
ATOM 861 C CA . THR A 1 108 ? -4.527 26.656 21.906 1 63.53 108 THR A CA 1
ATOM 862 C C . THR A 1 108 ? -3.59 26.297 23.047 1 63.53 108 THR A C 1
ATOM 864 O O . THR A 1 108 ? -2.562 25.656 22.828 1 63.53 108 THR A O 1
ATOM 867 N N . MET B 1 1 ? 5.754 -19.891 1.665 1 32.62 1 MET B N 1
ATOM 868 C CA . MET B 1 1 ? 5.09 -18.844 2.449 1 32.62 1 MET B CA 1
ATOM 869 C C . MET B 1 1 ? 4.645 -17.703 1.558 1 32.62 1 MET B C 1
ATOM 871 O O . MET B 1 1 ? 5.469 -16.906 1.1 1 32.62 1 MET B O 1
ATOM 875 N N . LYS B 1 2 ? 3.625 -18 0.665 1 45.12 2 LYS B N 1
ATOM 876 C CA . LYS B 1 2 ? 3.25 -17.312 -0.573 1 45.12 2 LYS B CA 1
ATOM 877 C C . LYS B 1 2 ? 2.553 -15.992 -0.285 1 45.12 2 LYS B C 1
ATOM 879 O O . LYS B 1 2 ? 1.531 -15.961 0.405 1 45.12 2 LYS B O 1
ATOM 884 N N . ASP B 1 3 ? 3.309 -14.703 -0.031 1 53.84 3 ASP B N 1
ATOM 885 C CA . ASP B 1 3 ? 3.463 -13.328 0.439 1 53.84 3 ASP B CA 1
ATOM 886 C C . ASP B 1 3 ? 2.57 -12.375 -0.352 1 53.84 3 ASP B C 1
ATOM 888 O O . ASP B 1 3 ? 2.094 -12.719 -1.437 1 53.84 3 ASP B O 1
ATOM 892 N N . SER B 1 4 ? 2.107 -11.383 0.266 1 57.41 4 SER B N 1
ATOM 893 C CA . SER B 1 4 ? 1.444 -10.273 -0.419 1 57.41 4 SER B CA 1
ATOM 894 C C . SER B 1 4 ? 2.051 -10.039 -1.797 1 57.41 4 SER B C 1
ATOM 896 O O . SER B 1 4 ? 3.232 -10.312 -2.018 1 57.41 4 SER B O 1
ATOM 898 N N . SER B 1 5 ? 1.131 -9.633 -2.701 1 73.44 5 SER B N 1
ATOM 899 C CA . SER B 1 5 ? 1.603 -9.508 -4.074 1 73.44 5 SER B CA 1
ATOM 900 C C . SER B 1 5 ? 2.111 -8.094 -4.352 1 73.44 5 SER B C 1
ATOM 902 O O . SER B 1 5 ? 2.996 -7.898 -5.188 1 73.44 5 SER B O 1
ATOM 904 N N . GLY B 1 6 ? 1.658 -7.109 -3.531 1 87.81 6 GLY B N 1
ATOM 905 C CA . GLY B 1 6 ? 2.107 -5.742 -3.756 1 87.81 6 GLY B CA 1
ATOM 906 C C . GLY B 1 6 ? 1.742 -4.801 -2.623 1 87.81 6 GLY B C 1
ATOM 907 O O . GLY B 1 6 ? 0.69 -4.953 -1.999 1 87.81 6 GLY B O 1
ATOM 908 N N . VAL B 1 7 ? 2.645 -3.76 -2.336 1 89 7 VAL B N 1
ATOM 909 C CA . VAL B 1 7 ? 2.42 -2.807 -1.256 1 89 7 VAL B CA 1
ATOM 910 C C . VAL B 1 7 ? 2.719 -1.391 -1.744 1 89 7 VAL B C 1
ATOM 912 O O . VAL B 1 7 ? 3.738 -1.154 -2.396 1 89 7 VAL B O 1
ATOM 915 N N . VAL B 1 8 ? 1.795 -0.531 -1.424 1 91 8 VAL B N 1
ATOM 916 C CA . VAL B 1 8 ? 1.991 0.892 -1.68 1 91 8 VAL B CA 1
ATOM 917 C C . VAL B 1 8 ? 1.947 1.664 -0.363 1 91 8 VAL B C 1
ATOM 919 O O . VAL B 1 8 ? 1.042 1.467 0.45 1 91 8 VAL B O 1
ATOM 922 N N . ILE B 1 9 ? 2.898 2.521 -0.173 1 89.38 9 ILE B N 1
ATOM 923 C CA . ILE B 1 9 ? 2.945 3.32 1.047 1 89.38 9 ILE B CA 1
ATOM 924 C C . ILE B 1 9 ? 3.008 4.805 0.691 1 89.38 9 ILE B C 1
ATOM 926 O O . ILE B 1 9 ? 3.846 5.223 -0.11 1 89.38 9 ILE B O 1
ATOM 930 N N . ILE B 1 10 ? 2.117 5.539 1.19 1 89.5 10 ILE B N 1
ATOM 931 C CA . ILE B 1 10 ? 2.123 6.992 1.07 1 89.5 10 ILE B CA 1
ATOM 932 C C . ILE B 1 10 ? 2.654 7.613 2.361 1 89.5 10 ILE B C 1
ATOM 934 O O . ILE B 1 10 ? 2.207 7.262 3.455 1 89.5 10 ILE B O 1
ATOM 938 N N . PHE B 1 11 ? 3.645 8.531 2.252 1 85.44 11 PHE B N 1
ATOM 939 C CA . PHE B 1 11 ? 4.234 9.102 3.455 1 85.44 11 PHE B CA 1
ATOM 940 C C . PHE B 1 11 ? 4.641 10.555 3.221 1 85.44 11 PHE B C 1
ATOM 942 O O . PHE B 1 11 ? 4.66 11.023 2.078 1 85.44 11 PHE B O 1
ATOM 949 N N . ASN B 1 12 ? 4.848 11.211 4.289 1 82.31 12 ASN B N 1
ATOM 950 C CA . ASN B 1 12 ? 5.395 12.562 4.254 1 82.31 12 ASN B CA 1
ATOM 951 C C . ASN B 1 12 ? 6.898 12.57 4.52 1 82.31 12 ASN B C 1
ATOM 953 O O . ASN B 1 12 ? 7.336 12.266 5.633 1 82.31 12 ASN B O 1
ATOM 957 N N . PRO B 1 13 ? 7.68 12.883 3.484 1 83.44 13 PRO B N 1
ATOM 958 C CA . PRO B 1 13 ? 9.133 12.812 3.648 1 83.44 13 PRO B CA 1
ATOM 959 C C . PRO B 1 13 ? 9.664 13.844 4.641 1 83.44 13 PRO B C 1
ATOM 961 O O . PRO B 1 13 ? 10.812 13.75 5.078 1 83.44 13 PRO B O 1
ATOM 964 N N . ASP B 1 14 ? 8.867 14.766 4.941 1 80 14 ASP B N 1
ATOM 965 C CA . ASP B 1 14 ? 9.289 15.797 5.891 1 80 14 ASP B CA 1
ATOM 966 C C . ASP B 1 14 ? 9.078 15.328 7.332 1 80 14 ASP B C 1
ATOM 968 O O . ASP B 1 14 ? 9.461 16.031 8.273 1 80 14 ASP B O 1
ATOM 972 N N . VAL B 1 15 ? 8.5 14.234 7.531 1 79.88 15 VAL B N 1
ATOM 973 C CA . VAL B 1 15 ? 8.219 13.688 8.859 1 79.88 15 VAL B CA 1
ATOM 974 C C . VAL B 1 15 ? 9.148 12.508 9.133 1 79.88 15 VAL B C 1
ATOM 976 O O . VAL B 1 15 ? 8.914 11.398 8.648 1 79.88 15 VAL B O 1
ATOM 979 N N . PRO B 1 16 ? 10.109 12.656 9.914 1 80.31 16 PRO B N 1
ATOM 980 C CA . PRO B 1 16 ? 11.125 11.625 10.148 1 80.31 16 PRO B CA 1
ATOM 981 C C . PRO B 1 16 ? 10.523 10.312 10.656 1 80.31 16 PRO B C 1
ATOM 983 O O . PRO B 1 16 ? 11.023 9.234 10.344 1 80.31 16 PRO B O 1
ATOM 986 N N . SER B 1 17 ? 9.523 10.406 11.391 1 79.25 17 SER B N 1
ATOM 987 C CA . SER B 1 17 ? 8.906 9.188 11.906 1 79.25 17 SER B CA 1
ATOM 988 C C . SER B 1 17 ? 8.312 8.352 10.781 1 79.25 17 SER B C 1
ATOM 990 O O . SER B 1 17 ? 8.258 7.121 10.883 1 79.25 17 SER B O 1
ATOM 992 N N . HIS B 1 18 ? 7.809 9.008 9.758 1 79.75 18 HIS B N 1
ATOM 99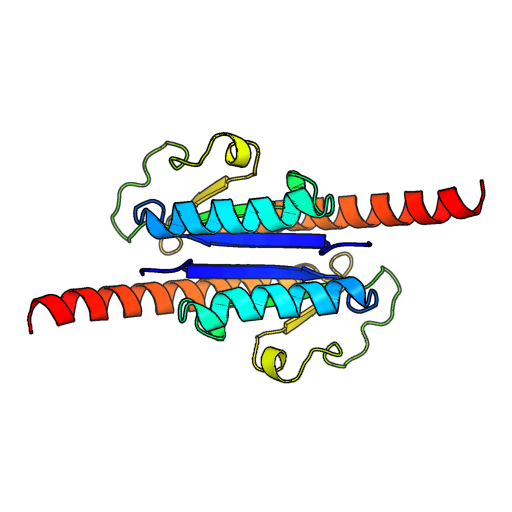3 C CA . HIS B 1 18 ? 7.289 8.266 8.617 1 79.75 18 HIS B CA 1
ATOM 994 C C . HIS B 1 18 ? 8.391 7.461 7.93 1 79.75 18 HIS B C 1
ATOM 996 O O . HIS B 1 18 ? 8.18 6.309 7.555 1 79.75 18 HIS B O 1
ATOM 1002 N N . LEU B 1 19 ? 9.555 8.023 7.852 1 82.19 19 LEU B N 1
ATOM 1003 C CA . LEU B 1 19 ? 10.688 7.359 7.215 1 82.19 19 LEU B CA 1
ATOM 1004 C C . LEU B 1 19 ? 11.117 6.137 8.016 1 82.19 19 LEU B C 1
ATOM 1006 O O . LEU B 1 19 ? 11.375 5.074 7.441 1 82.19 19 LEU B O 1
ATOM 1010 N N . LYS B 1 20 ? 11.148 6.266 9.219 1 82 20 LYS B N 1
ATOM 1011 C CA . LYS B 1 20 ? 11.523 5.164 10.102 1 82 20 LYS B CA 1
ATOM 1012 C C . LYS B 1 20 ? 10.508 4.023 10.008 1 82 20 LYS B C 1
ATOM 1014 O O . LYS B 1 20 ? 10.891 2.85 10.047 1 82 20 LYS B O 1
ATOM 1019 N N . GLU B 1 21 ? 9.305 4.363 9.914 1 80.44 21 GLU B N 1
ATOM 1020 C CA . GLU B 1 21 ? 8.242 3.365 9.836 1 80.44 21 GLU B CA 1
ATOM 1021 C C . GLU B 1 21 ? 8.344 2.551 8.547 1 80.44 21 GLU B C 1
ATOM 1023 O O . GLU B 1 21 ? 8.188 1.328 8.57 1 80.44 21 GLU B O 1
ATOM 1028 N N . ILE B 1 22 ? 8.602 3.242 7.5 1 83.75 22 ILE B N 1
ATOM 1029 C CA . ILE B 1 22 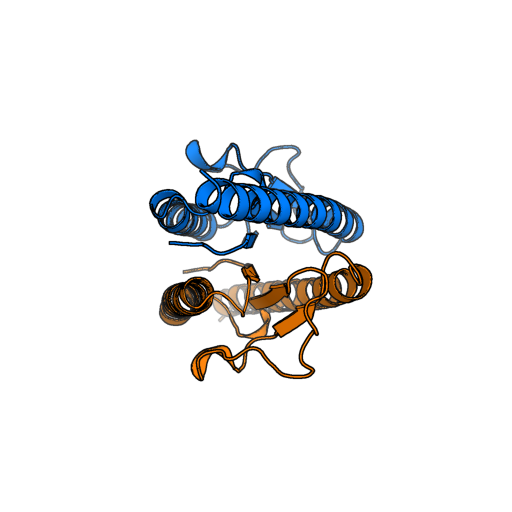? 8.734 2.561 6.215 1 83.75 22 ILE B CA 1
ATOM 1030 C C . ILE B 1 22 ? 9.906 1.581 6.273 1 83.75 22 ILE B C 1
ATOM 1032 O O . ILE B 1 22 ? 9.812 0.463 5.762 1 83.75 22 ILE B O 1
ATOM 1036 N N . GLU B 1 23 ? 10.914 2.012 6.859 1 84.5 23 GLU B N 1
ATOM 1037 C CA . GLU B 1 23 ? 12.078 1.141 7.008 1 84.5 23 GLU B CA 1
ATOM 1038 C C . GLU B 1 23 ? 11.719 -0.118 7.793 1 84.5 23 GLU B C 1
ATOM 1040 O O . GLU B 1 23 ? 12.133 -1.222 7.426 1 84.5 23 GLU B O 1
ATOM 1045 N N . THR B 1 24 ? 11.078 0.125 8.844 1 78.94 24 THR B N 1
ATOM 1046 C CA . THR B 1 24 ? 10.688 -0.989 9.703 1 78.94 24 THR B CA 1
ATOM 1047 C C . THR B 1 24 ? 9.773 -1.956 8.945 1 78.94 24 THR B C 1
ATOM 1049 O O . THR B 1 24 ? 9.992 -3.17 8.977 1 78.94 24 THR B O 1
ATOM 1052 N N . TRP B 1 25 ? 8.867 -1.438 8.273 1 76.06 25 TRP B N 1
ATOM 1053 C CA . TRP B 1 25 ? 7.93 -2.27 7.527 1 76.06 25 TRP B CA 1
ATOM 1054 C C . TRP B 1 25 ? 8.641 -3.021 6.41 1 76.06 25 TRP B C 1
ATOM 1056 O O . TRP B 1 25 ? 8.383 -4.207 6.188 1 76.06 25 TRP B O 1
ATOM 1066 N N . HIS B 1 26 ? 9.391 -2.307 5.707 1 80 26 HIS B N 1
ATOM 1067 C CA . HIS B 1 26 ? 10.141 -2.945 4.633 1 80 26 HIS B CA 1
ATOM 1068 C C . HIS B 1 26 ? 11 -4.09 5.164 1 80 26 HIS B C 1
ATOM 1070 O O . HIS B 1 26 ? 11.086 -5.148 4.539 1 80 26 HIS B O 1
ATOM 1076 N N . SER B 1 27 ? 11.609 -3.9 6.305 1 77.62 27 SER B N 1
ATOM 1077 C CA . SER B 1 27 ? 12.461 -4.922 6.906 1 77.62 27 SER B CA 1
ATOM 1078 C C . SER B 1 27 ? 11.656 -6.168 7.266 1 77.62 27 SER B C 1
ATOM 1080 O O . SER B 1 27 ? 12.164 -7.289 7.152 1 77.62 27 SER B O 1
ATOM 1082 N N . MET B 1 28 ? 10.555 -5.98 7.73 1 71 28 MET B N 1
ATOM 1083 C CA . MET B 1 28 ? 9.688 -7.098 8.086 1 71 28 MET B CA 1
ATOM 1084 C C . MET B 1 28 ? 9.297 -7.902 6.852 1 71 28 MET B C 1
ATOM 1086 O O . MET B 1 28 ? 9.219 -9.133 6.906 1 71 28 MET B O 1
ATOM 1090 N N . PHE B 1 29 ? 9.117 -7.172 5.699 1 68.81 29 PHE B N 1
ATOM 1091 C CA . PHE B 1 29 ? 8.75 -7.859 4.465 1 68.81 29 PHE B CA 1
ATOM 1092 C C . PHE B 1 29 ? 9.961 -8.57 3.863 1 68.81 29 PHE B C 1
ATOM 1094 O O . PHE B 1 29 ? 9.836 -9.672 3.324 1 68.81 29 PHE B O 1
ATOM 1101 N N . ILE B 1 30 ? 11.102 -7.914 3.752 1 67.06 30 ILE B N 1
ATOM 1102 C CA . ILE B 1 30 ? 12.32 -8.492 3.201 1 67.06 30 ILE B CA 1
ATOM 1103 C C . ILE B 1 30 ? 12.68 -9.766 3.971 1 67.06 30 ILE B C 1
ATOM 1105 O O . ILE B 1 30 ? 13.07 -10.773 3.373 1 67.06 30 ILE B O 1
ATOM 1109 N N . SER B 1 31 ? 12.602 -9.562 5.16 1 60.25 31 SER B N 1
ATOM 1110 C CA . SER B 1 31 ? 12.992 -10.719 5.973 1 60.25 31 SER B CA 1
ATOM 1111 C C . SER B 1 31 ? 12.109 -11.922 5.672 1 60.25 31 SER B C 1
ATOM 1113 O O . SER B 1 31 ? 12.57 -13.062 5.746 1 60.25 31 SER B O 1
ATOM 1115 N N . SER B 1 32 ? 10.961 -11.68 5.305 1 57.75 32 SER B N 1
ATOM 1116 C CA . SER B 1 32 ? 10.055 -12.797 5.031 1 57.75 32 SER B CA 1
ATOM 1117 C C . SER B 1 32 ? 10.164 -13.25 3.576 1 57.75 32 SER B C 1
ATOM 1119 O O . SER B 1 32 ? 9.578 -14.258 3.189 1 57.75 32 SER B O 1
ATOM 1121 N N . GLN B 1 33 ? 11.273 -12.742 2.844 1 55.34 33 GLN B N 1
ATOM 1122 C CA . GLN B 1 33 ? 11.562 -13.109 1.462 1 55.34 33 GLN B CA 1
ATOM 1123 C C . GLN B 1 33 ? 10.305 -13.047 0.603 1 55.34 33 GLN B C 1
ATOM 1125 O O . GLN B 1 33 ? 10.211 -13.727 -0.422 1 55.34 33 GLN B O 1
ATOM 1130 N N . SER B 1 34 ? 9.344 -12.117 0.901 1 65 34 SER B N 1
ATOM 1131 C CA . SER B 1 34 ? 8.031 -12.273 0.275 1 65 34 SER B CA 1
ATOM 1132 C C . SER B 1 34 ? 7.875 -11.352 -0.926 1 65 34 SER B C 1
ATOM 1134 O O . SER B 1 34 ? 7.418 -11.773 -1.989 1 65 34 SER B O 1
ATOM 1136 N N . LEU B 1 35 ? 8.414 -10.117 -0.928 1 76.94 35 LEU B N 1
ATOM 1137 C CA . LEU B 1 35 ? 8.117 -9.172 -1.999 1 76.94 35 LEU B CA 1
ATOM 1138 C C . LEU B 1 35 ? 9.398 -8.703 -2.678 1 76.94 35 LEU B C 1
ATOM 1140 O O . LEU B 1 35 ? 10.414 -8.484 -2.014 1 76.94 35 LEU B O 1
ATOM 1144 N N . GLN B 1 36 ? 9.391 -8.758 -3.953 1 83.38 36 GLN B N 1
ATOM 1145 C CA . GLN B 1 36 ? 10.469 -8.164 -4.742 1 83.38 36 GLN B CA 1
ATOM 1146 C C . GLN B 1 36 ? 10.391 -6.645 -4.73 1 83.38 36 GLN B C 1
ATOM 1148 O O . GLN B 1 36 ? 9.375 -6.074 -4.32 1 83.38 36 GLN B O 1
ATOM 1153 N N . ASP B 1 37 ? 11.492 -5.969 -5.141 1 85.69 37 ASP B N 1
ATOM 1154 C CA . ASP B 1 37 ? 11.57 -4.512 -5.141 1 85.69 37 ASP B CA 1
ATOM 1155 C C . ASP B 1 37 ? 10.43 -3.904 -5.957 1 85.69 37 ASP B C 1
ATOM 1157 O O . ASP B 1 37 ? 9.898 -2.852 -5.602 1 85.69 37 ASP B O 1
ATOM 1161 N N . ASN B 1 38 ? 10.094 -4.598 -7.02 1 87.62 38 ASN B N 1
ATOM 1162 C CA . ASN B 1 38 ? 9.078 -4.043 -7.91 1 87.62 38 ASN B CA 1
ATOM 1163 C C . ASN B 1 38 ? 7.668 -4.309 -7.383 1 87.62 38 ASN B C 1
ATOM 1165 O O . ASN B 1 38 ? 6.684 -3.924 -8.016 1 87.62 38 ASN B O 1
ATOM 1169 N N . GLN B 1 39 ? 7.602 -4.918 -6.34 1 88.56 39 GLN B N 1
ATOM 1170 C CA . GLN B 1 39 ? 6.305 -5.176 -5.719 1 88.56 39 GLN B CA 1
ATOM 1171 C C . GLN B 1 39 ? 5.984 -4.129 -4.656 1 88.56 39 GLN B C 1
ATOM 1173 O O . GLN B 1 39 ? 4.898 -4.137 -4.074 1 88.56 39 GLN B O 1
ATOM 1178 N N . TYR B 1 40 ? 6.922 -3.193 -4.496 1 89 40 TYR B N 1
ATOM 1179 C CA . TYR B 1 40 ? 6.719 -2.041 -3.625 1 89 40 TYR B CA 1
ATOM 1180 C C . TYR B 1 40 ? 6.555 -0.765 -4.441 1 89 40 TYR B C 1
ATOM 1182 O O . TYR B 1 40 ? 7.105 -0.648 -5.539 1 89 40 TYR B O 1
ATOM 1190 N N . LEU B 1 41 ? 5.773 0.207 -3.854 1 92.5 41 LEU B N 1
ATOM 1191 C CA . LEU B 1 41 ? 5.707 1.565 -4.379 1 92.5 41 LEU B CA 1
ATOM 1192 C C . LEU B 1 41 ? 5.594 2.582 -3.25 1 92.5 41 LEU B C 1
ATOM 1194 O O . LEU B 1 41 ? 4.645 2.537 -2.461 1 92.5 41 LEU B O 1
ATOM 1198 N N . LEU B 1 42 ? 6.613 3.469 -3.188 1 92.06 42 LEU B N 1
ATOM 1199 C CA . LEU B 1 42 ? 6.594 4.535 -2.189 1 92.06 42 LEU B CA 1
ATOM 1200 C C . LEU B 1 42 ? 6.141 5.852 -2.811 1 92.06 42 LEU B C 1
ATOM 1202 O O . LEU B 1 42 ? 6.691 6.285 -3.824 1 92.06 42 LEU B O 1
ATOM 1206 N N . ILE B 1 43 ? 5.145 6.438 -2.225 1 90.81 43 ILE B N 1
ATOM 1207 C CA . ILE B 1 43 ? 4.637 7.723 -2.688 1 90.81 43 ILE B CA 1
ATOM 1208 C C . ILE B 1 43 ? 4.914 8.797 -1.635 1 90.81 43 ILE B C 1
ATOM 1210 O O . ILE B 1 43 ? 4.293 8.805 -0.569 1 90.81 43 ILE B O 1
ATOM 1214 N N . ALA B 1 44 ? 5.848 9.648 -1.963 1 88.75 44 ALA B N 1
ATOM 1215 C CA . ALA B 1 44 ? 6.195 10.75 -1.071 1 88.75 44 ALA B CA 1
ATOM 1216 C C . ALA B 1 44 ? 5.309 11.961 -1.329 1 88.75 44 ALA B C 1
ATOM 1218 O O . ALA B 1 44 ? 5.434 12.625 -2.363 1 88.75 44 ALA B O 1
ATOM 1219 N N . HIS B 1 45 ? 4.438 12.164 -0.475 1 82.69 45 HIS B N 1
ATOM 1220 C CA . HIS B 1 45 ? 3.523 13.297 -0.605 1 82.69 45 HIS B CA 1
ATOM 1221 C C . HIS B 1 45 ? 4.016 14.5 0.195 1 82.69 45 HIS B C 1
ATOM 1223 O O . HIS B 1 45 ? 4.18 14.414 1.414 1 82.69 45 HIS B O 1
ATOM 1229 N N . HIS B 1 46 ? 4.172 15.578 -0.461 1 74.81 46 HIS B N 1
ATOM 1230 C CA . HIS B 1 46 ? 4.613 16.844 0.131 1 74.81 46 HIS B CA 1
ATOM 1231 C C . HIS B 1 46 ? 3.434 17.766 0.406 1 74.81 46 HIS B C 1
ATOM 1233 O O . HIS B 1 46 ? 2.408 17.688 -0.273 1 74.81 46 HIS B O 1
ATOM 1239 N N . LYS B 1 47 ? 3.604 18.594 1.445 1 69.06 47 LYS B N 1
ATOM 1240 C CA . LYS B 1 47 ? 2.602 19.609 1.732 1 69.06 47 L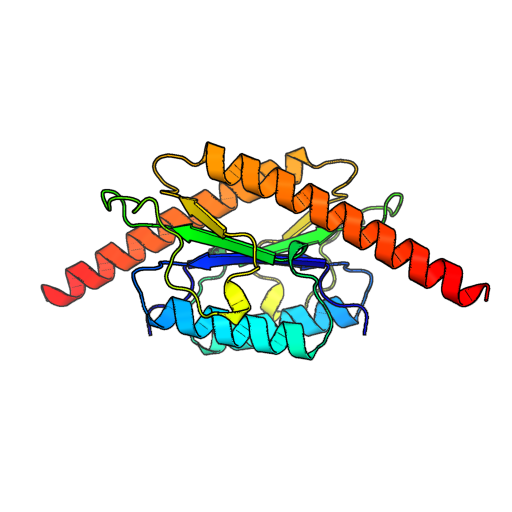YS B CA 1
ATOM 1241 C C . LYS B 1 47 ? 2.359 20.5 0.516 1 69.06 47 LYS B C 1
ATOM 1243 O O . LYS B 1 47 ? 3.279 20.766 -0.266 1 69.06 47 LYS B O 1
ATOM 1248 N N . PRO B 1 48 ? 1.03 20.719 0.507 1 62.72 48 PRO B N 1
ATOM 1249 C CA . PRO B 1 48 ? 0.771 21.688 -0.554 1 62.72 48 PRO B CA 1
ATOM 1250 C C . PRO B 1 48 ? 1.653 22.938 -0.444 1 62.72 48 PRO B C 1
ATOM 1252 O O . PRO B 1 48 ? 1.829 23.469 0.65 1 62.72 48 PRO B O 1
ATOM 1255 N N . GLY B 1 49 ? 2.24 23.266 -1.545 1 62.28 49 GLY B N 1
ATOM 1256 C CA . GLY B 1 49 ? 3.084 24.453 -1.52 1 62.28 49 GLY B CA 1
ATOM 1257 C C . GLY B 1 49 ? 4.543 24.141 -1.258 1 62.28 49 GLY B C 1
ATOM 1258 O O . GLY B 1 49 ? 5.406 25.016 -1.397 1 62.28 49 GLY B O 1
ATOM 1259 N N . SER B 1 50 ? 4.633 22.969 -0.644 1 62.44 50 SER B N 1
ATOM 1260 C CA . SER B 1 50 ? 6.031 22.609 -0.437 1 62.44 50 SER B CA 1
ATOM 1261 C C . SER B 1 50 ? 6.711 22.25 -1.756 1 62.44 50 SER B C 1
ATOM 1263 O O . SER B 1 50 ? 6.059 21.812 -2.699 1 62.44 50 SER B O 1
ATOM 1265 N N . GLU B 1 51 ? 7.824 22.844 -1.921 1 57.5 51 GLU B N 1
ATOM 1266 C CA . GLU B 1 51 ? 8.586 22.547 -3.133 1 57.5 51 GLU B CA 1
ATOM 1267 C C . GLU B 1 51 ? 8.969 21.078 -3.199 1 57.5 51 GLU B C 1
ATOM 1269 O O . GLU B 1 51 ? 9.453 20.516 -2.219 1 57.5 51 GLU B O 1
ATOM 1274 N N . VAL B 1 52 ? 8.273 20.422 -4.078 1 60 52 VAL B N 1
ATOM 1275 C CA . VAL B 1 52 ? 8.773 19.078 -4.348 1 60 52 VAL B CA 1
ATOM 1276 C C . VAL B 1 52 ? 10.258 19.141 -4.711 1 60 52 VAL B C 1
ATOM 1278 O O . VAL B 1 52 ? 10.648 19.875 -5.609 1 60 52 VAL B O 1
ATOM 1281 N N . GLU B 1 53 ? 11 18.906 -3.768 1 59.94 53 GLU B N 1
ATOM 1282 C CA . GLU B 1 53 ? 12.422 18.938 -4.086 1 59.94 53 GLU B CA 1
ATOM 1283 C C . GLU B 1 53 ? 12.789 17.844 -5.086 1 59.94 53 GLU B C 1
ATOM 1285 O O . GLU B 1 53 ? 12.219 16.75 -5.062 1 59.94 53 GLU B O 1
ATOM 1290 N N . ASP B 1 54 ? 13.273 18.125 -6.227 1 62.56 54 ASP B N 1
ATOM 1291 C CA . ASP B 1 54 ? 13.68 17.281 -7.336 1 62.56 54 ASP B CA 1
ATOM 1292 C C . ASP B 1 54 ? 14.414 16.031 -6.832 1 62.56 54 ASP B C 1
ATOM 1294 O O . ASP B 1 54 ? 14.492 15.023 -7.535 1 62.56 54 ASP B O 1
ATOM 1298 N N . GLY B 1 55 ? 14.492 15.945 -5.535 1 66.06 55 GLY B N 1
ATOM 1299 C CA . GLY B 1 55 ? 15.305 14.812 -5.133 1 66.06 55 GLY B CA 1
ATOM 1300 C C . GLY B 1 55 ? 14.516 13.742 -4.402 1 66.06 55 GLY B C 1
ATOM 1301 O O . GLY B 1 55 ? 13.359 13.961 -4.031 1 66.06 55 GLY B O 1
ATOM 1302 N N . ARG B 1 56 ? 15.07 12.547 -4.527 1 75.69 56 ARG B N 1
ATOM 1303 C CA . ARG B 1 56 ? 14.539 11.406 -3.791 1 75.69 56 ARG B CA 1
ATOM 1304 C C . ARG B 1 56 ? 14.5 11.688 -2.293 1 75.69 56 ARG B C 1
ATOM 1306 O O . ARG B 1 56 ? 15.359 12.391 -1.768 1 75.69 56 ARG B O 1
ATOM 1313 N N . PRO B 1 57 ? 13.406 11.406 -1.68 1 80.31 57 PRO B N 1
ATOM 1314 C CA . PRO B 1 57 ? 13.352 11.523 -0.22 1 80.31 57 PRO B CA 1
ATOM 1315 C C . PRO B 1 57 ? 14.516 10.82 0.471 1 80.31 57 PRO B C 1
ATOM 1317 O O . PRO B 1 57 ? 15.133 9.922 -0.109 1 80.31 57 PRO B O 1
ATOM 1320 N N . PRO B 1 58 ? 14.875 11.359 1.499 1 80.5 58 PRO B N 1
ATOM 1321 C CA . PRO B 1 58 ? 15.992 10.766 2.24 1 80.5 58 PRO B CA 1
ATOM 1322 C C . PRO B 1 58 ? 15.656 9.391 2.807 1 80.5 58 PRO B C 1
ATOM 1324 O O . PRO B 1 58 ? 15.492 9.234 4.02 1 80.5 58 PRO B O 1
ATOM 1327 N N . LEU B 1 59 ? 15.609 8.453 2.02 1 82.56 59 LEU B N 1
ATOM 1328 C CA . LEU B 1 59 ? 15.297 7.086 2.439 1 82.56 59 LEU B CA 1
ATOM 1329 C C . LEU B 1 59 ? 16.562 6.34 2.84 1 82.56 59 LEU B C 1
ATOM 1331 O O . LEU B 1 59 ? 17.656 6.68 2.389 1 82.56 59 LEU B O 1
ATOM 1335 N N . ALA B 1 60 ? 16.375 5.43 3.76 1 86.25 60 ALA B N 1
ATOM 1336 C CA . ALA B 1 60 ? 17.484 4.543 4.105 1 86.25 60 ALA B CA 1
ATOM 1337 C C . ALA B 1 60 ? 18.031 3.848 2.863 1 86.25 60 ALA B C 1
ATOM 1339 O O . ALA B 1 60 ? 17.312 3.645 1.885 1 86.25 60 ALA B O 1
ATOM 1340 N N . SER B 1 61 ? 19.25 3.41 2.949 1 83.75 61 SER B N 1
ATOM 1341 C CA . SER B 1 61 ? 19.969 2.846 1.815 1 83.75 61 SER B CA 1
ATOM 1342 C C . SER B 1 61 ? 19.25 1.631 1.245 1 83.75 61 SER B C 1
ATOM 1344 O O . SER B 1 61 ? 19.141 1.476 0.026 1 83.75 61 SER B O 1
ATOM 1346 N N . HIS B 1 62 ? 18.656 0.847 2.125 1 82.44 62 HIS B N 1
ATOM 1347 C CA . HIS B 1 62 ? 18.031 -0.389 1.675 1 82.44 62 HIS B CA 1
ATOM 1348 C C . HIS B 1 62 ? 16.703 -0.111 0.989 1 82.44 62 HIS B C 1
ATOM 1350 O O . HIS B 1 62 ? 16.172 -0.965 0.271 1 82.44 62 HIS B O 1
ATOM 1356 N N . LEU B 1 63 ? 16.188 1.135 1.16 1 87.69 63 LEU B N 1
ATOM 1357 C CA . LEU B 1 63 ? 14.93 1.521 0.521 1 87.69 63 LEU B CA 1
ATOM 1358 C C . LEU B 1 63 ? 15.195 2.246 -0.794 1 87.69 63 LEU B C 1
ATOM 1360 O O . LEU B 1 63 ? 14.266 2.508 -1.561 1 87.69 63 LEU B O 1
ATOM 1364 N N . SER B 1 64 ? 16.406 2.51 -0.979 1 85.94 64 SER B N 1
ATOM 1365 C CA . SER B 1 64 ? 16.781 3.326 -2.133 1 85.94 64 SER B CA 1
ATOM 1366 C C . SER B 1 64 ? 16.484 2.596 -3.439 1 85.94 64 SER B C 1
ATOM 1368 O O . SER B 1 64 ? 16.406 3.219 -4.5 1 85.94 64 SER B O 1
ATOM 1370 N N . ARG B 1 65 ? 16.375 1.296 -3.373 1 87 65 ARG B N 1
ATOM 1371 C CA . ARG B 1 65 ? 16.156 0.514 -4.586 1 87 65 ARG B CA 1
ATOM 1372 C C . ARG B 1 65 ? 14.672 0.411 -4.91 1 87 65 ARG B C 1
ATOM 1374 O O . ARG B 1 65 ? 14.297 -0.026 -6 1 87 65 ARG B O 1
ATOM 1381 N N . LEU B 1 66 ? 13.844 0.868 -4.047 1 90.12 66 LEU B N 1
ATOM 1382 C CA . LEU B 1 66 ? 12.406 0.755 -4.246 1 90.12 66 LEU B CA 1
ATOM 1383 C C . LEU B 1 66 ? 11.891 1.891 -5.121 1 90.12 66 LEU B C 1
ATOM 1385 O O . LEU B 1 66 ? 12.414 3.004 -5.082 1 90.12 66 LEU B O 1
ATOM 1389 N N . PRO B 1 67 ? 10.922 1.566 -5.938 1 92.06 67 PRO B N 1
ATOM 1390 C CA . PRO B 1 67 ? 10.297 2.645 -6.703 1 92.06 67 PRO B CA 1
ATOM 1391 C C . PRO B 1 67 ? 9.68 3.723 -5.812 1 92.06 67 PRO B C 1
ATOM 1393 O O . PRO B 1 67 ? 8.922 3.41 -4.895 1 92.06 67 PRO B O 1
ATOM 1396 N N . VAL B 1 68 ? 10.039 4.98 -6.082 1 90.31 68 VAL B N 1
ATOM 1397 C CA . VAL B 1 68 ? 9.531 6.105 -5.301 1 90.31 68 VAL B CA 1
ATOM 1398 C C . VAL B 1 68 ? 9.008 7.191 -6.238 1 90.31 68 VAL B C 1
ATOM 1400 O O . VAL B 1 68 ? 9.633 7.496 -7.258 1 90.31 68 VAL B O 1
ATOM 1403 N N . ILE B 1 69 ? 7.887 7.582 -5.91 1 89.06 69 ILE B N 1
ATOM 1404 C CA . ILE B 1 69 ? 7.328 8.719 -6.637 1 89.06 69 ILE B CA 1
ATOM 1405 C C . ILE B 1 69 ? 7.145 9.898 -5.684 1 89.06 69 ILE B C 1
ATOM 1407 O O . ILE B 1 69 ? 6.617 9.742 -4.582 1 89.06 69 ILE B O 1
ATOM 1411 N N . GLN B 1 70 ? 7.758 11.039 -6.074 1 84.06 70 GLN B N 1
ATOM 1412 C CA . GLN B 1 70 ? 7.543 12.273 -5.328 1 84.06 70 GLN B CA 1
ATOM 1413 C C . GLN B 1 70 ? 6.383 13.078 -5.91 1 84.06 70 GLN B C 1
ATOM 1415 O O . GLN B 1 70 ? 6.371 13.383 -7.105 1 84.06 70 GLN B O 1
ATOM 1420 N N . SER B 1 71 ? 5.379 13.281 -5.172 1 74.69 71 SER B N 1
ATOM 1421 C CA . SER B 1 71 ? 4.23 13.953 -5.773 1 74.69 71 SER B CA 1
ATOM 1422 C C . SER B 1 71 ? 3.484 14.805 -4.746 1 74.69 71 SER B C 1
ATOM 1424 O O . SER B 1 71 ? 3.543 14.523 -3.547 1 74.69 71 SER B O 1
ATOM 1426 N N . ASN B 1 72 ? 3.107 16 -5.285 1 75.56 72 ASN B N 1
ATOM 1427 C CA . ASN B 1 72 ? 2.037 16.703 -4.586 1 75.56 72 ASN B CA 1
ATOM 1428 C C . ASN B 1 72 ? 0.662 16.219 -5.027 1 75.56 72 ASN B C 1
ATOM 1430 O O . ASN B 1 72 ? 0.181 16.578 -6.102 1 75.56 72 ASN B O 1
ATOM 1434 N N . LEU B 1 73 ? 0.178 15.367 -4.215 1 73.25 73 LEU B N 1
ATOM 1435 C CA . LEU B 1 73 ? -1.06 14.68 -4.562 1 73.25 73 LEU B CA 1
ATOM 1436 C C . LEU B 1 73 ? -2.168 15.68 -4.883 1 73.25 73 LEU B C 1
ATOM 1438 O O . LEU B 1 73 ? -3.086 15.375 -5.645 1 73.25 73 LEU B O 1
ATOM 1442 N N . GLU B 1 74 ? -2.01 16.812 -4.391 1 73.75 74 GLU B N 1
ATOM 1443 C CA . GLU B 1 74 ? -3.035 17.812 -4.629 1 73.75 74 GLU B CA 1
ATOM 1444 C C . GLU B 1 74 ? -2.861 18.469 -6 1 73.75 74 GLU B C 1
ATOM 1446 O O . GLU B 1 74 ? -3.84 18.891 -6.625 1 73.75 74 GLU B O 1
ATOM 1451 N N . GLU B 1 75 ? -1.671 18.469 -6.398 1 72.88 75 GLU B N 1
ATOM 1452 C CA . GLU B 1 75 ? -1.396 19.234 -7.609 1 72.88 75 GLU B CA 1
ATOM 1453 C C . GLU B 1 75 ? -1.24 18.312 -8.82 1 72.88 75 GLU B C 1
ATOM 1455 O O . GLU B 1 75 ? -1.585 18.688 -9.938 1 72.88 75 GLU B O 1
ATOM 1460 N N . GLU B 1 76 ? -0.667 17.188 -8.609 1 73.44 76 GLU B N 1
ATOM 1461 C CA . GLU B 1 76 ? -0.36 16.328 -9.75 1 73.44 76 GLU B CA 1
ATOM 1462 C C . GLU B 1 76 ? -0.793 14.883 -9.492 1 73.44 76 GLU B C 1
ATOM 1464 O O . GLU B 1 76 ? 0.026 13.969 -9.547 1 73.44 76 GLU B O 1
ATOM 1469 N N . PRO B 1 77 ? -2.057 14.695 -9.469 1 74.56 77 PRO B N 1
ATOM 1470 C CA . PRO B 1 77 ? -2.562 13.352 -9.164 1 74.56 77 PRO B CA 1
ATOM 1471 C C . PRO B 1 77 ? -2.373 12.375 -10.32 1 74.56 77 PRO B C 1
ATOM 1473 O O . PRO B 1 77 ? -2.283 11.164 -10.102 1 74.56 77 PRO B O 1
ATOM 1476 N N . GLU B 1 78 ? -2.26 13.031 -11.555 1 79.81 78 GLU B N 1
ATOM 1477 C CA . GLU B 1 78 ? -2.154 12.172 -12.727 1 79.81 78 GLU B CA 1
ATOM 1478 C C . GLU B 1 78 ? -0.841 11.391 -12.719 1 79.81 78 GLU B C 1
ATOM 1480 O O . GLU B 1 78 ? -0.8 10.227 -13.133 1 79.81 78 GLU B O 1
ATOM 1485 N N . ASP B 1 79 ? 0.211 12.102 -12.328 1 84.94 79 ASP B N 1
ATOM 1486 C CA . ASP B 1 79 ? 1.511 11.438 -12.266 1 84.94 79 ASP B CA 1
ATOM 1487 C C . ASP B 1 79 ? 1.484 10.258 -11.297 1 84.94 79 ASP B C 1
ATOM 1489 O O . ASP B 1 79 ? 2.047 9.195 -11.586 1 84.94 79 ASP B O 1
ATOM 1493 N N . VAL B 1 80 ? 0.782 10.406 -10.312 1 87.88 80 VAL B N 1
ATOM 1494 C CA . VAL B 1 80 ? 0.679 9.359 -9.297 1 87.88 80 VAL B CA 1
ATOM 1495 C C . VAL B 1 80 ? -0.18 8.211 -9.828 1 87.88 80 VAL B C 1
ATOM 1497 O O . VAL B 1 80 ? 0.145 7.039 -9.625 1 87.88 80 VAL B O 1
ATOM 1500 N N . ARG B 1 81 ? -1.201 8.633 -10.555 1 85.5 81 ARG B N 1
ATOM 1501 C CA . ARG B 1 81 ? -2.066 7.617 -11.148 1 85.5 81 ARG B CA 1
ATOM 1502 C C . ARG B 1 81 ? -1.299 6.762 -12.148 1 85.5 81 ARG B C 1
ATOM 1504 O O . ARG B 1 81 ? -1.442 5.539 -12.164 1 85.5 81 ARG B O 1
ATOM 1511 N N . ARG B 1 82 ? -0.533 7.383 -12.938 1 87.81 82 ARG B N 1
ATOM 1512 C CA . ARG B 1 82 ? 0.244 6.68 -13.953 1 87.81 82 ARG B CA 1
ATOM 1513 C C . ARG B 1 82 ? 1.269 5.75 -13.305 1 87.81 82 ARG B C 1
ATOM 1515 O O . ARG B 1 82 ? 1.452 4.617 -13.758 1 87.81 82 ARG B O 1
ATOM 1522 N N . ALA B 1 83 ? 1.948 6.254 -12.367 1 89.88 83 ALA B N 1
ATOM 1523 C CA . ALA B 1 83 ? 2.936 5.445 -11.656 1 89.88 83 ALA B CA 1
ATOM 1524 C C . ALA B 1 83 ? 2.285 4.219 -11.016 1 89.88 83 ALA B C 1
ATOM 1526 O O . ALA B 1 83 ? 2.865 3.131 -11.016 1 89.88 83 ALA B O 1
ATOM 1527 N N . PHE B 1 84 ? 1.115 4.449 -10.578 1 90.62 84 PHE B N 1
ATOM 1528 C CA . PHE B 1 84 ? 0.397 3.348 -9.945 1 90.62 84 PHE B CA 1
ATOM 1529 C C . PHE B 1 84 ? 0.012 2.291 -10.977 1 90.62 84 PHE B C 1
ATOM 1531 O O . PHE B 1 84 ? 0.137 1.092 -10.719 1 90.62 84 PHE B O 1
ATOM 1538 N N . CYS B 1 85 ? -0.411 2.715 -12.109 1 88.94 85 CYS B N 1
ATOM 1539 C CA . CYS B 1 85 ? -0.772 1.774 -13.164 1 88.94 85 CYS B CA 1
ATOM 1540 C C . CYS B 1 85 ? 0.427 0.93 -13.578 1 88.94 85 CYS B C 1
ATOM 1542 O O . CYS B 1 85 ? 0.301 -0.279 -13.781 1 88.94 85 CYS B O 1
ATOM 1544 N N . ARG B 1 86 ? 1.479 1.628 -13.719 1 92 86 ARG B N 1
ATOM 1545 C CA . ARG B 1 86 ? 2.705 0.91 -14.055 1 92 86 ARG B CA 1
ATOM 1546 C C . ARG B 1 86 ? 3.059 -0.098 -12.961 1 92 86 ARG B C 1
ATOM 1548 O O . ARG B 1 86 ? 3.404 -1.243 -13.258 1 92 86 ARG B O 1
ATOM 1555 N N . TYR B 1 87 ? 2.973 0.358 -11.789 1 92.06 87 TYR B N 1
ATOM 1556 C CA . TYR B 1 87 ? 3.24 -0.497 -10.641 1 92.06 87 TYR B CA 1
ATOM 1557 C C . TYR B 1 87 ? 2.322 -1.712 -10.641 1 92.06 87 TYR B C 1
ATOM 1559 O O . TYR B 1 87 ? 2.77 -2.838 -10.406 1 92.06 87 TYR B O 1
ATOM 1567 N N . LEU B 1 88 ? 1.06 -1.479 -10.891 1 89.88 88 LEU B N 1
ATOM 1568 C CA . LEU B 1 88 ? 0.097 -2.574 -10.93 1 89.88 88 LEU B CA 1
ATOM 1569 C C . LEU B 1 88 ? 0.483 -3.6 -11.984 1 89.88 88 LEU B C 1
ATOM 1571 O O . LEU B 1 88 ? 0.395 -4.809 -11.75 1 89.88 88 LEU B O 1
ATOM 1575 N N . GLY B 1 89 ? 0.847 -3.076 -13.086 1 88.44 89 GLY B N 1
ATOM 1576 C CA . GLY B 1 89 ? 1.313 -3.961 -14.148 1 88.44 89 GLY B CA 1
ATOM 1577 C C . GLY B 1 89 ? 2.469 -4.844 -13.719 1 88.44 89 GLY B C 1
ATOM 1578 O O . GLY B 1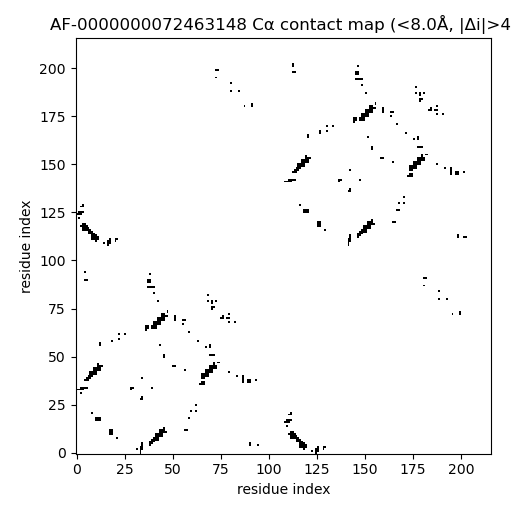 89 ? 2.486 -6.039 -14.008 1 88.44 89 GLY B O 1
ATOM 1579 N N . ASN B 1 90 ? 3.379 -4.262 -13.039 1 90.06 90 ASN B N 1
ATOM 1580 C CA . ASN B 1 90 ? 4.523 -5.016 -12.539 1 90.06 90 ASN B CA 1
ATOM 1581 C C . ASN B 1 90 ? 4.094 -6.094 -11.555 1 90.06 90 ASN B C 1
ATOM 1583 O O . ASN B 1 90 ? 4.594 -7.219 -11.602 1 90.06 90 ASN B O 1
ATOM 1587 N N . VAL B 1 91 ? 3.264 -5.754 -10.734 1 89.06 91 VAL B N 1
ATOM 1588 C CA . VAL B 1 91 ? 2.797 -6.676 -9.703 1 89.06 91 VAL B CA 1
ATOM 1589 C C . VAL B 1 91 ? 2.078 -7.855 -10.352 1 89.06 91 VAL B C 1
ATOM 1591 O O . VAL B 1 91 ? 2.326 -9.008 -10 1 89.06 91 VAL B O 1
ATOM 1594 N N . VAL B 1 92 ? 1.278 -7.539 -11.266 1 86.44 92 VAL B N 1
ATOM 1595 C CA . VAL B 1 92 ? 0.529 -8.586 -11.953 1 86.44 92 VAL B CA 1
ATOM 1596 C C . VAL B 1 92 ? 1.495 -9.523 -12.672 1 86.44 92 VAL B C 1
ATOM 1598 O O . VAL B 1 92 ? 1.326 -10.742 -12.641 1 86.44 92 VAL B O 1
ATOM 1601 N N . ASN B 1 93 ? 2.412 -8.938 -13.289 1 88 93 ASN B N 1
ATOM 1602 C CA . ASN B 1 93 ? 3.414 -9.734 -13.984 1 88 93 ASN B CA 1
ATOM 1603 C C . ASN B 1 93 ? 4.188 -10.633 -13.016 1 88 93 ASN B C 1
ATOM 1605 O O . ASN B 1 93 ? 4.402 -11.812 -13.297 1 88 93 ASN B O 1
ATOM 1609 N N . THR B 1 94 ? 4.574 -10.086 -11.977 1 86.25 94 THR B N 1
ATOM 1610 C CA . THR B 1 94 ? 5.32 -10.836 -10.969 1 86.25 94 THR B CA 1
ATOM 1611 C C . THR B 1 94 ? 4.473 -11.969 -10.406 1 86.25 94 THR B C 1
ATOM 1613 O O . THR B 1 94 ? 4.965 -13.078 -10.211 1 86.25 94 THR B O 1
ATOM 1616 N N . MET B 1 95 ? 3.264 -11.703 -10.141 1 81.44 95 MET B N 1
ATOM 1617 C CA . MET B 1 95 ? 2.357 -12.727 -9.625 1 81.44 95 MET B CA 1
ATOM 1618 C C . MET B 1 95 ? 2.201 -13.867 -10.625 1 81.44 95 MET B C 1
ATOM 1620 O O . MET B 1 95 ? 2.168 -15.039 -10.234 1 81.44 95 MET B O 1
ATOM 1624 N N . SER B 1 96 ? 2.043 -13.484 -11.844 1 83.31 96 SER B N 1
ATOM 1625 C CA . SER B 1 96 ? 1.938 -14.492 -12.891 1 83.31 96 SER B CA 1
ATOM 1626 C C . SER B 1 96 ? 3.191 -15.359 -12.961 1 83.31 96 SER B C 1
ATOM 1628 O O . SER B 1 96 ? 3.104 -16.578 -13.102 1 83.31 96 SER B O 1
ATOM 1630 N N . GLU B 1 97 ? 4.289 -14.711 -12.883 1 84.44 97 GLU B N 1
ATOM 1631 C CA . GLU B 1 97 ? 5.562 -15.422 -12.906 1 84.44 97 GLU B CA 1
ATOM 1632 C C . GLU B 1 97 ? 5.684 -16.359 -11.711 1 84.44 97 GLU B C 1
ATOM 1634 O O . GLU B 1 97 ? 6.164 -17.5 -11.852 1 84.44 97 GLU B O 1
ATOM 1639 N N . ASN B 1 98 ? 5.332 -15.875 -10.594 1 79.81 98 ASN B N 1
ATOM 1640 C CA . ASN B 1 98 ? 5.371 -16.703 -9.391 1 79.81 98 ASN B CA 1
ATOM 1641 C C . ASN B 1 98 ? 4.477 -17.922 -9.523 1 79.81 98 ASN B C 1
ATOM 1643 O O . ASN B 1 98 ? 4.848 -19.031 -9.102 1 79.81 98 ASN B O 1
ATOM 1647 N N . ARG B 1 99 ? 3.354 -17.719 -10.008 1 78.25 99 ARG B N 1
ATOM 1648 C CA . ARG B 1 99 ? 2.428 -18.828 -10.227 1 78.25 99 ARG B CA 1
ATOM 1649 C C . ARG B 1 99 ? 3.018 -19.859 -11.18 1 78.25 99 ARG B C 1
ATOM 1651 O O . ARG B 1 99 ? 2.916 -21.062 -10.945 1 78.25 99 ARG B O 1
ATOM 1658 N N . GLU B 1 100 ? 3.484 -19.375 -12.266 1 82.75 100 GLU B N 1
ATOM 1659 C CA . GLU B 1 100 ? 4.105 -20.266 -13.242 1 82.75 100 GLU B CA 1
ATOM 1660 C C . GLU B 1 100 ? 5.234 -21.078 -12.617 1 82.75 100 GLU B C 1
ATOM 1662 O O . GLU B 1 100 ? 5.355 -22.281 -12.867 1 82.75 100 GLU B O 1
ATOM 1667 N N . ARG B 1 101 ? 6.035 -20.516 -11.859 1 81.75 101 ARG B N 1
ATOM 1668 C CA . ARG B 1 101 ? 7.145 -21.188 -11.195 1 81.75 101 ARG B CA 1
ATOM 1669 C C . ARG B 1 101 ? 6.633 -22.25 -10.227 1 81.75 101 ARG B C 1
ATOM 1671 O O . ARG B 1 101 ? 7.184 -23.359 -10.156 1 81.75 101 ARG B O 1
ATOM 1678 N N . GLU B 1 102 ? 5.688 -21.875 -9.438 1 76.56 102 GLU B N 1
ATOM 1679 C CA . GLU B 1 102 ? 5.082 -22.828 -8.516 1 76.56 102 GLU B CA 1
ATOM 1680 C C . GLU B 1 102 ? 4.5 -24.016 -9.258 1 76.56 102 GLU B C 1
ATOM 1682 O O . GLU B 1 102 ? 4.641 -25.156 -8.812 1 76.56 102 GLU B O 1
ATOM 1687 N N . GLU B 1 103 ? 3.781 -23.75 -10.32 1 80.88 103 GLU B N 1
ATOM 1688 C CA . GLU B 1 103 ? 3.203 -24.828 -11.125 1 80.88 103 GLU B CA 1
ATOM 1689 C C . GLU B 1 103 ? 4.289 -25.703 -11.734 1 80.88 103 GLU B C 1
ATOM 1691 O O . GLU B 1 103 ? 4.129 -26.922 -11.82 1 80.88 103 GLU B O 1
ATOM 1696 N N . MET B 1 104 ? 5.348 -25.203 -12.18 1 82.94 104 MET B N 1
ATOM 1697 C CA . MET B 1 104 ? 6.465 -25.922 -12.781 1 82.94 104 MET B CA 1
ATOM 1698 C C . MET B 1 104 ? 7.18 -26.781 -11.742 1 82.94 104 MET B C 1
ATOM 1700 O O . MET B 1 104 ? 7.723 -27.844 -12.062 1 82.94 104 MET B O 1
ATOM 1704 N N . SER B 1 105 ? 7.238 -26.266 -10.547 1 79.62 105 SER B N 1
ATOM 1705 C CA . SER B 1 105 ? 7.934 -26.984 -9.477 1 79.62 105 SER B CA 1
ATOM 1706 C C . SER B 1 105 ? 7.227 -28.281 -9.125 1 79.62 105 SER B C 1
ATOM 1708 O O . SER B 1 105 ? 7.832 -29.188 -8.547 1 79.62 105 SER B O 1
ATOM 1710 N N . ILE B 1 106 ? 5.98 -28.391 -9.344 1 73.75 106 ILE B N 1
ATOM 1711 C CA . ILE B 1 106 ? 5.199 -29.578 -9.078 1 73.75 106 ILE B CA 1
ATOM 1712 C C . ILE B 1 106 ? 5.547 -30.672 -10.102 1 73.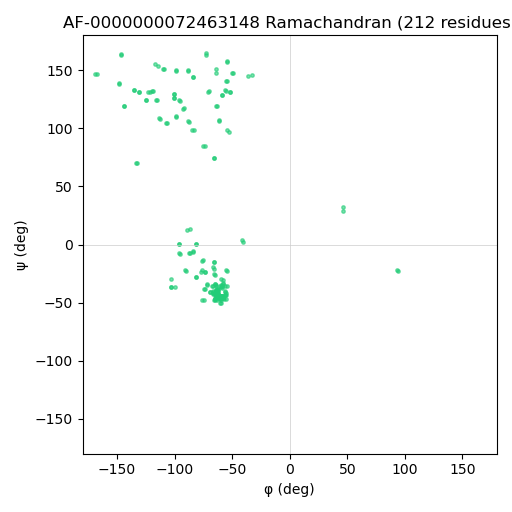75 106 ILE B C 1
ATOM 1714 O O . ILE B 1 106 ? 5.48 -31.859 -9.797 1 73.75 106 ILE B O 1
ATOM 1718 N N . ILE B 1 107 ? 5.848 -30.172 -11.359 1 80.5 107 ILE B N 1
ATOM 1719 C CA . ILE B 1 107 ? 6.129 -31.125 -12.43 1 80.5 107 ILE B CA 1
ATOM 1720 C C . ILE B 1 107 ? 7.543 -31.672 -12.273 1 80.5 107 ILE B C 1
ATOM 1722 O O . ILE B 1 107 ? 7.797 -32.844 -12.562 1 80.5 107 ILE B O 1
ATOM 1726 N N . THR B 1 108 ? 8.289 -30.906 -11.617 1 63.78 108 THR B N 1
ATOM 1727 C CA . THR B 1 108 ? 9.641 -31.438 -11.508 1 63.78 108 THR B CA 1
ATOM 1728 C C . THR B 1 108 ? 9.82 -32.219 -10.211 1 63.78 108 THR B C 1
ATOM 1730 O O . THR B 1 108 ? 9.148 -31.938 -9.219 1 63.78 108 THR B O 1
#

Radius of gyration: 17.27 Å; Cα contacts (8 Å, |Δi|>4): 308; chains: 2; bounding box: 39×60×39 Å

Foldseek 3Di:
DADDLADEDEDALVDVVRQVVVVVVVVVRVVVVHYDLLRYEYEHEYPVVDPQDPDDRPHDPVNPSHHYDYDNCVPCVPVVVVVVVVSVVVSVVVVVVVVVVVVVVVVD/DAADLADEDEDALVDVVRQVVVVVVVVVRVVVVHYDLLRYEYEHEYPVVDPQDPDDRPHDPVNPSHHYDYDNCVPCVPVVVVVVVVSVVSSVVVVVVVVVVVVVVVVD

Sequence (216 aa):
MKDSSGVVIIFNPDVPSHLKEIETWHSMFISSQSLQDNQYLLIAHHKPGSEVEDGRPPLASHLSRLPVIQSNLEEEPEDVRRAFCRYLGNVVNTMSENREREEMSIITMKDSSGVVIIFNPDVPSHLKEIETWHSMFISSQSLQDNQYLLIAHHKPGSEVEDGRPPLASHLSRLPVIQSNLEEEPEDVRRAFCRYLGNVVNTMSENREREEMSIIT

pLDDT: mean 78.94, std 11.21, range [32.47, 92.5]

Nearest PDB structures (foldseek):
  8be5-assembly1_R  TM=6.303E-01  e=1.410E-01  Homo sapiens
  5cm8-assembly1_B  TM=6.486E-01  e=2.104E-01  Drosophila melanogaster
  6mqn-assembly2_B  TM=5.981E-01  e=1.234E-01  Homo sapiens
  2cjw-assembly1_A  TM=6.602E-01  e=1.458E+00  Homo sapiens
  8be5-assembly1_R  TM=6.298E-01  e=8.286E-02  Homo sapiens

Secondary structure (DSSP, 8-state):
----SEEEEEE-TT-HHHHHHHHHHHHHHHHTT---GGGEEEEEEPPTT----SS-----GGGTTS-EEEE-TTT-HHHHHHHHHHHHHHHHHHHHHHHHHHHHHHH-/----SEEEEEE-TT-HHHHHHHHHHHHHHHHTT---GGGEEEEEEPPTTS---SS-----GGGTTS-EEEE-TTT-HHHHHHHHHHHHHHHHHHHHHHHHHHHHHHH-

Solvent-accessible surface area (backbone atoms only — not comparable to full-atom values): 11977 Å² total; per-residue (Å²): 125,70,46,47,51,28,41,35,40,30,28,38,74,87,34,67,59,21,55,53,48,50,51,52,52,49,49,60,42,51,71,59,72,39,58,58,56,64,23,40,38,37,36,36,38,50,57,88,88,50,75,77,60,97,57,78,66,93,59,58,76,87,51,62,75,38,48,69,44,82,34,40,63,88,78,42,48,63,62,53,50,51,53,45,51,52,42,50,52,44,23,52,50,50,51,51,50,50,48,52,50,57,58,51,54,70,76,93,126,70,45,47,50,27,41,34,40,29,28,39,75,88,35,66,60,21,55,53,48,51,50,52,51,49,50,59,40,51,71,60,71,40,58,57,56,64,23,40,38,36,36,36,38,48,57,86,87,50,75,77,60,95,58,78,66,91,59,58,77,87,51,62,74,39,48,70,44,81,36,39,63,88,77,42,48,64,63,53,50,50,53,45,52,54,43,50,51,44,23,52,51,50,50,51,50,50,49,51,51,55,58,50,55,69,74,94